Protein AF-A0A5C7TB46-F1 (afdb_monomer_lite)

Structure (mmCIF, N/CA/C/O backbone):
data_AF-A0A5C7TB46-F1
#
_entry.id   AF-A0A5C7TB46-F1
#
loop_
_atom_site.group_PDB
_atom_site.id
_atom_site.type_symbol
_atom_site.label_atom_id
_atom_site.label_alt_id
_atom_site.label_comp_id
_atom_site.label_asym_id
_atom_site.label_entity_id
_atom_site.label_seq_id
_atom_site.pdbx_PDB_ins_code
_atom_site.Cartn_x
_atom_site.Cartn_y
_atom_site.Cartn_z
_atom_site.occupancy
_atom_site.B_iso_or_equiv
_atom_site.auth_seq_id
_atom_site.auth_comp_id
_atom_site.auth_asym_id
_atom_site.auth_atom_id
_atom_site.pdbx_PDB_model_num
ATOM 1 N N . MET A 1 1 ? 12.903 -25.869 50.268 1.00 34.94 1 MET A N 1
ATOM 2 C CA . MET A 1 1 ? 13.412 -24.554 49.824 1.00 34.94 1 MET A CA 1
ATOM 3 C C . MET A 1 1 ? 13.761 -24.671 48.341 1.00 34.94 1 MET A C 1
ATOM 5 O O . MET A 1 1 ? 14.899 -24.950 48.010 1.00 34.94 1 MET A O 1
ATOM 9 N N . TYR A 1 2 ? 12.766 -24.584 47.453 1.00 25.06 2 TYR A N 1
ATOM 10 C CA . TYR A 1 2 ? 12.981 -24.650 46.003 1.00 25.06 2 TYR A CA 1
ATOM 11 C C . TYR A 1 2 ? 12.477 -23.348 45.384 1.00 25.06 2 TYR A C 1
ATOM 13 O O . TYR A 1 2 ? 11.281 -23.067 45.370 1.00 25.06 2 TYR A O 1
ATOM 21 N N . SER A 1 3 ? 13.438 -22.529 44.963 1.00 27.02 3 SER A N 1
ATOM 22 C CA . SER A 1 3 ? 13.237 -21.276 44.245 1.00 27.02 3 SER A CA 1
ATOM 23 C C . SER A 1 3 ? 12.898 -21.600 42.792 1.00 27.02 3 SER A C 1
ATOM 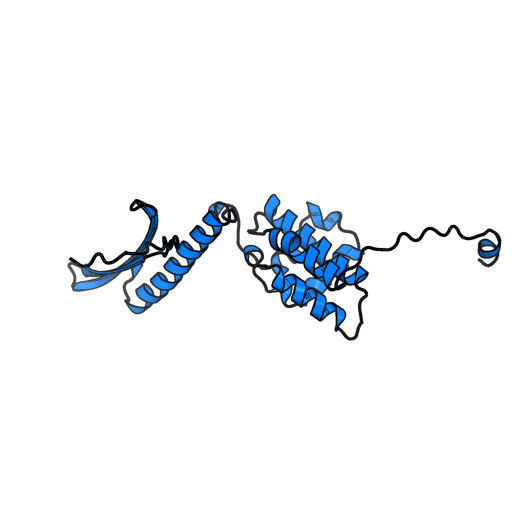25 O O . SER A 1 3 ? 13.750 -22.076 42.043 1.00 27.02 3 SER A O 1
ATOM 27 N N . ALA A 1 4 ? 11.643 -21.386 42.400 1.00 29.45 4 ALA A N 1
ATOM 28 C CA . ALA A 1 4 ? 11.226 -21.459 41.008 1.00 29.45 4 ALA A CA 1
ATOM 29 C C . ALA A 1 4 ? 11.484 -20.100 40.343 1.00 29.45 4 ALA A C 1
ATOM 31 O O . ALA A 1 4 ? 10.752 -19.131 40.556 1.00 29.45 4 ALA A O 1
ATOM 32 N N . PHE A 1 5 ? 12.544 -20.038 39.538 1.00 24.64 5 PHE A N 1
ATOM 33 C CA . PHE A 1 5 ? 12.832 -18.937 38.625 1.00 24.64 5 PHE A CA 1
ATOM 34 C C . PHE A 1 5 ? 11.655 -18.747 37.652 1.00 24.64 5 PHE A C 1
ATOM 36 O O . PHE A 1 5 ? 11.465 -19.529 36.723 1.00 24.64 5 PHE A O 1
ATOM 43 N N . LYS A 1 6 ? 10.858 -17.690 37.845 1.00 28.70 6 LYS A N 1
ATOM 44 C CA . LYS A 1 6 ? 9.928 -17.199 36.820 1.00 28.70 6 LYS A CA 1
ATOM 45 C C . LYS A 1 6 ? 10.717 -16.371 35.811 1.00 28.70 6 LYS A C 1
ATOM 47 O O . LYS A 1 6 ? 11.028 -15.208 36.061 1.00 28.70 6 LYS A O 1
ATOM 52 N N . VAL A 1 7 ? 11.020 -16.969 34.664 1.00 27.06 7 VAL A N 1
ATOM 53 C CA . VAL A 1 7 ? 11.448 -16.235 33.470 1.00 27.06 7 VAL A CA 1
ATOM 54 C C . VAL A 1 7 ? 10.265 -15.376 33.019 1.00 27.06 7 VAL A C 1
ATOM 56 O O . VAL A 1 7 ? 9.267 -15.873 32.506 1.00 27.06 7 VAL A O 1
ATOM 59 N N . SER A 1 8 ? 10.350 -14.075 33.293 1.00 27.16 8 SER A N 1
ATOM 60 C CA . SER A 1 8 ? 9.379 -13.075 32.852 1.00 27.16 8 SER A CA 1
ATOM 61 C C . SER A 1 8 ? 9.689 -12.700 31.405 1.00 27.16 8 SER A C 1
ATOM 63 O O . SER A 1 8 ? 10.442 -11.762 31.137 1.00 27.16 8 SER A O 1
ATOM 65 N N . LEU A 1 9 ? 9.139 -13.466 30.463 1.00 28.42 9 LEU A N 1
ATOM 66 C CA . LEU A 1 9 ? 9.026 -13.028 29.077 1.00 28.42 9 LEU A CA 1
ATOM 67 C C . LEU A 1 9 ? 7.969 -11.919 29.048 1.00 28.42 9 LEU A C 1
ATOM 69 O O . LEU A 1 9 ? 6.777 -12.157 29.239 1.00 28.42 9 LEU A O 1
ATOM 73 N N . LYS A 1 10 ? 8.425 -10.674 28.889 1.00 30.47 10 LYS A N 1
ATOM 74 C CA . LYS A 1 10 ? 7.557 -9.525 28.623 1.00 30.47 10 LYS A CA 1
ATOM 75 C C . LYS A 1 10 ? 6.997 -9.672 27.208 1.00 30.47 10 LYS A C 1
ATOM 77 O O . LYS A 1 10 ? 7.537 -9.091 26.273 1.00 30.47 10 LYS A O 1
ATOM 82 N N . ASP A 1 11 ? 5.911 -10.420 27.063 1.00 31.86 11 ASP A N 1
ATOM 83 C CA . ASP A 1 11 ? 5.088 -10.365 25.857 1.00 31.86 11 ASP A CA 1
ATOM 84 C C . ASP A 1 11 ? 4.376 -9.008 25.805 1.00 31.86 11 ASP A C 1
ATOM 86 O O . ASP A 1 11 ? 3.289 -8.798 26.341 1.00 31.86 11 ASP A O 1
ATOM 90 N N . THR A 1 12 ? 5.027 -8.034 25.172 1.00 39.34 12 THR A N 1
ATOM 91 C CA . THR A 1 12 ? 4.480 -6.707 24.847 1.00 39.34 12 THR A CA 1
ATOM 92 C C . THR A 1 12 ? 3.615 -6.744 23.581 1.00 39.34 12 THR A C 1
ATOM 94 O O . THR A 1 12 ? 3.750 -5.898 22.693 1.00 39.34 12 THR A O 1
ATOM 97 N N . SER A 1 13 ? 2.692 -7.703 23.488 1.00 44.84 13 SER A N 1
ATOM 98 C CA . SER A 1 13 ? 1.619 -7.658 22.491 1.00 44.84 13 SER A CA 1
ATOM 99 C C . SER A 1 13 ? 0.394 -6.992 23.120 1.00 44.84 13 SER A C 1
ATOM 101 O O . SER A 1 13 ? -0.143 -7.469 24.118 1.00 44.84 13 SER A O 1
ATOM 103 N N . SER A 1 14 ? -0.015 -5.836 22.590 1.00 55.19 14 SER A N 1
ATOM 104 C CA . SER A 1 14 ? -1.158 -5.073 23.113 1.00 55.19 14 SER A CA 1
ATOM 105 C C . SER A 1 14 ? -2.439 -5.694 22.571 1.00 55.19 14 SER A C 1
ATOM 107 O O . SER A 1 14 ? -3.068 -5.144 21.676 1.00 55.19 14 SER A O 1
ATOM 109 N N . MET A 1 15 ? -2.797 -6.876 23.059 1.00 71.94 15 MET A N 1
ATOM 110 C CA . MET A 1 15 ? -4.010 -7.560 22.619 1.00 71.94 15 MET A CA 1
ATOM 111 C C . MET A 1 15 ? -5.241 -6.781 23.095 1.00 71.94 15 MET A C 1
ATOM 113 O O . MET A 1 15 ? -5.426 -6.563 24.297 1.00 71.94 15 MET A O 1
ATOM 117 N N . ALA A 1 16 ? -6.090 -6.352 22.158 1.00 85.69 16 ALA A N 1
ATOM 118 C CA . ALA A 1 16 ? -7.380 -5.765 22.490 1.00 85.69 16 ALA A CA 1
ATOM 119 C C . ALA A 1 16 ? -8.257 -6.814 23.203 1.00 85.69 16 ALA A C 1
ATOM 121 O O . ALA A 1 16 ? -8.416 -7.940 22.736 1.00 85.69 16 ALA A O 1
ATOM 122 N N . SER A 1 17 ? -8.830 -6.458 24.349 1.00 89.50 17 SER A N 1
ATOM 123 C CA . SER A 1 17 ? -9.709 -7.324 25.147 1.00 89.50 17 SER A CA 1
ATOM 124 C C . SER A 1 17 ? -11.179 -7.047 24.830 1.00 89.50 17 SER A C 1
ATOM 126 O O . SER A 1 17 ? -11.561 -5.886 24.696 1.00 89.50 17 SER A O 1
ATOM 128 N N . ILE A 1 18 ? -11.997 -8.098 24.718 1.00 92.88 18 ILE A N 1
ATOM 129 C CA . ILE A 1 18 ? -13.445 -8.014 24.471 1.00 92.88 18 ILE A CA 1
ATOM 130 C C . ILE A 1 18 ? -14.204 -8.276 25.776 1.00 92.88 18 ILE A C 1
ATOM 132 O O . ILE A 1 18 ? -13.896 -9.211 26.512 1.00 92.88 18 ILE A O 1
ATOM 136 N N . ASN A 1 19 ? -15.244 -7.490 26.033 1.00 93.75 19 ASN A N 1
ATOM 137 C CA . ASN A 1 19 ? -16.228 -7.720 27.082 1.00 93.75 19 ASN A CA 1
ATOM 138 C C . ASN A 1 19 ? -17.632 -7.545 26.489 1.00 93.75 19 ASN A C 1
ATOM 140 O O . ASN A 1 19 ? -17.924 -6.492 25.928 1.00 93.75 19 ASN A O 1
ATOM 144 N N . ILE A 1 20 ? -18.484 -8.566 26.594 1.00 92.00 20 ILE A N 1
ATOM 145 C CA . ILE A 1 20 ? -19.887 -8.514 26.164 1.00 92.00 20 ILE A CA 1
ATOM 146 C C . ILE A 1 20 ? -20.751 -8.641 27.416 1.00 92.00 20 ILE A C 1
ATOM 148 O O . ILE A 1 20 ? -20.633 -9.615 28.155 1.00 92.00 20 ILE A O 1
ATOM 152 N N . GLU A 1 21 ? -21.584 -7.638 27.664 1.00 93.19 21 GLU A N 1
ATOM 153 C CA . GLU A 1 21 ? -22.458 -7.533 28.829 1.00 93.19 21 GLU A CA 1
ATOM 154 C C . GLU A 1 21 ? -23.917 -7.623 28.366 1.00 93.19 21 GLU A C 1
ATOM 156 O O . GLU A 1 21 ? -24.376 -6.781 27.592 1.00 93.19 21 GLU A O 1
ATOM 161 N N . GLU A 1 22 ? -24.646 -8.636 28.829 1.00 93.56 22 GLU A N 1
ATOM 162 C CA . GLU A 1 22 ? -26.088 -8.752 28.605 1.00 93.56 22 GLU A CA 1
ATOM 163 C C . GLU A 1 22 ? -26.841 -7.836 29.581 1.00 93.56 22 GLU A C 1
ATOM 165 O O . GLU A 1 22 ? -26.549 -7.806 30.778 1.00 93.56 22 GLU A O 1
ATOM 170 N N . ARG A 1 23 ? -27.792 -7.054 29.070 1.00 89.75 23 ARG A N 1
ATOM 171 C CA . ARG A 1 23 ? -28.586 -6.097 29.844 1.00 89.75 23 ARG A CA 1
ATOM 172 C C . ARG A 1 23 ? -30.059 -6.282 29.533 1.00 89.75 23 ARG A C 1
ATOM 174 O O . ARG A 1 23 ? -30.489 -6.093 28.397 1.00 89.75 23 ARG A O 1
ATOM 181 N N . VAL A 1 24 ? -30.825 -6.582 30.575 1.00 90.50 24 VAL A N 1
ATOM 182 C CA . VAL A 1 24 ? -32.283 -6.679 30.517 1.00 90.50 24 VAL A CA 1
ATOM 183 C C . VAL A 1 24 ? -32.879 -5.318 30.870 1.00 90.50 24 VAL A C 1
ATOM 185 O O . VAL A 1 24 ? -32.597 -4.752 31.930 1.00 90.50 24 VAL A O 1
ATOM 188 N N . GLY A 1 25 ? -33.659 -4.756 29.951 1.00 82.75 25 GLY A N 1
ATOM 189 C CA . GLY A 1 25 ? -34.366 -3.495 30.136 1.00 82.75 25 GLY A CA 1
ATOM 190 C C . GLY A 1 25 ? -35.580 -3.635 31.056 1.00 82.75 25 GLY A C 1
ATOM 191 O O . GLY A 1 25 ? -36.048 -4.733 31.345 1.00 82.75 25 GLY A O 1
ATOM 192 N N . LYS A 1 26 ? -36.154 -2.501 31.474 1.00 80.12 26 LYS A N 1
ATOM 193 C CA . LYS A 1 26 ? -37.356 -2.472 32.334 1.00 80.12 26 LYS A CA 1
ATOM 194 C C . LYS A 1 26 ? -38.576 -3.165 31.706 1.00 80.12 26 LYS A C 1
ATOM 196 O O . LYS A 1 26 ? -39.457 -3.600 32.432 1.00 80.12 26 LYS A O 1
ATOM 201 N N . SER A 1 27 ? -38.617 -3.258 30.375 1.00 79.19 27 SER A N 1
ATOM 202 C CA . SER A 1 27 ? -39.659 -3.933 29.593 1.00 79.19 27 SER A CA 1
ATOM 203 C C . SER A 1 27 ? -39.395 -5.428 29.355 1.00 79.19 27 SER A C 1
ATOM 205 O O . SER A 1 27 ? -40.179 -6.068 28.663 1.00 79.19 27 SER A O 1
ATOM 207 N N . GLY A 1 28 ? -38.289 -5.985 29.867 1.00 82.81 28 GLY A N 1
ATOM 208 C CA . GLY A 1 28 ? -37.864 -7.366 29.603 1.00 82.81 28 GLY A CA 1
ATOM 209 C C . GLY A 1 28 ? -37.066 -7.558 28.306 1.00 82.81 28 GLY A C 1
ATOM 210 O O . GLY A 1 28 ? -36.563 -8.650 28.063 1.00 82.81 28 GLY A O 1
ATOM 211 N N . ALA A 1 29 ? -36.900 -6.511 27.488 1.00 85.12 29 ALA A N 1
ATOM 212 C CA . ALA A 1 29 ? -36.068 -6.567 26.287 1.00 85.12 29 ALA A CA 1
ATOM 213 C C . ALA A 1 29 ? -34.587 -6.790 26.643 1.00 85.12 29 ALA A C 1
ATOM 215 O O . ALA A 1 29 ? -34.045 -6.108 27.517 1.00 85.12 29 ALA A O 1
ATOM 216 N N . VAL A 1 30 ? -33.937 -7.730 25.957 1.00 91.06 30 VAL A N 1
ATOM 217 C CA . VAL A 1 30 ? -32.519 -8.062 26.146 1.00 91.06 30 VAL A CA 1
ATOM 218 C C . VAL A 1 30 ? -31.675 -7.283 25.143 1.00 91.06 30 VAL A C 1
ATOM 220 O O . VAL A 1 30 ? -32.001 -7.221 23.963 1.00 91.06 30 VAL A O 1
ATOM 223 N N . SER A 1 31 ? -30.578 -6.702 25.617 1.00 91.31 31 SER A N 1
ATOM 224 C CA . SER A 1 31 ? -29.578 -6.012 24.800 1.00 91.31 31 SER A CA 1
ATOM 225 C C . SER A 1 31 ? -28.171 -6.463 25.191 1.00 91.31 31 SER A C 1
ATOM 227 O O . SER A 1 31 ? -27.928 -6.892 26.317 1.00 91.31 31 SER A O 1
ATOM 229 N N . TYR A 1 32 ? -27.225 -6.351 24.268 1.00 93.62 32 TYR A N 1
ATOM 230 C CA . TYR A 1 32 ? -25.846 -6.802 24.406 1.00 93.62 32 TYR A CA 1
ATOM 231 C C . TYR A 1 32 ? -24.912 -5.614 24.213 1.00 93.62 32 TYR A C 1
ATOM 233 O O . TYR A 1 32 ? -24.713 -5.136 23.094 1.00 93.62 32 TYR A O 1
ATOM 241 N N . ARG A 1 33 ? -24.318 -5.123 25.301 1.00 92.50 33 ARG A N 1
ATOM 242 C CA . ARG A 1 33 ? -23.315 -4.056 25.250 1.00 92.50 33 ARG A CA 1
ATOM 243 C C . ARG A 1 33 ? -21.931 -4.668 25.105 1.00 92.50 33 ARG A C 1
ATOM 245 O O . ARG A 1 33 ? -21.439 -5.336 26.009 1.00 92.50 33 ARG A O 1
ATOM 252 N N . VAL A 1 34 ? -21.274 -4.382 23.994 1.00 94.31 34 VAL A N 1
ATOM 253 C CA . VAL A 1 34 ? -19.902 -4.800 23.720 1.00 94.31 34 VAL A CA 1
ATOM 254 C C . VAL A 1 34 ? -18.949 -3.661 24.057 1.00 94.31 34 VAL A C 1
ATOM 256 O O . VAL A 1 34 ? -19.164 -2.511 23.671 1.00 94.31 34 VAL A O 1
ATOM 259 N N . ARG A 1 35 ? -17.865 -3.981 24.761 1.00 93.06 35 ARG A N 1
ATOM 260 C CA . ARG A 1 35 ? -16.737 -3.090 25.028 1.00 93.06 35 ARG A CA 1
ATOM 261 C C . ARG A 1 35 ? -15.451 -3.776 24.595 1.00 93.06 35 ARG A C 1
ATOM 263 O O . ARG A 1 35 ? -15.118 -4.840 25.110 1.00 93.06 35 ARG A O 1
ATOM 270 N N . VAL A 1 36 ? -14.710 -3.144 23.698 1.00 92.56 36 VAL A N 1
ATOM 271 C CA . VAL A 1 36 ? -13.385 -3.593 23.267 1.00 92.56 36 VAL A CA 1
ATOM 272 C C . VAL A 1 36 ? -12.353 -2.581 23.748 1.00 92.56 36 VAL A C 1
ATOM 274 O O . VAL A 1 36 ? -12.549 -1.381 23.575 1.00 92.56 36 VAL A O 1
ATOM 277 N N . ARG A 1 37 ? -11.290 -3.031 24.422 1.00 91.62 37 ARG A N 1
ATOM 278 C CA . ARG A 1 37 ? -10.321 -2.144 25.093 1.00 91.62 37 ARG A CA 1
ATOM 279 C C . ARG A 1 37 ? -8.890 -2.575 24.841 1.00 91.62 37 ARG A C 1
ATOM 281 O O . ARG A 1 37 ? -8.564 -3.748 25.030 1.00 91.62 37 ARG A O 1
ATOM 288 N N . VAL A 1 38 ? -8.024 -1.612 24.549 1.00 89.25 38 VAL A N 1
ATOM 289 C CA . VAL A 1 38 ? -6.572 -1.806 24.522 1.00 89.25 38 VAL A CA 1
ATOM 290 C C . VAL A 1 38 ? -5.990 -1.256 25.813 1.00 89.25 38 VAL A C 1
ATOM 292 O O . VAL A 1 38 ? -6.232 -0.107 26.187 1.00 89.25 38 VAL A O 1
ATOM 295 N N . THR A 1 39 ? -5.242 -2.101 26.520 1.00 85.38 39 THR A N 1
ATOM 296 C CA . THR A 1 39 ? -4.601 -1.735 27.785 1.00 85.38 39 THR A CA 1
ATOM 297 C C . THR A 1 39 ? -3.096 -1.840 27.639 1.00 85.38 39 THR A C 1
ATOM 299 O O . THR A 1 39 ? -2.573 -2.894 27.289 1.00 85.38 39 THR A O 1
ATOM 302 N N . GLU A 1 40 ? -2.391 -0.765 27.969 1.00 82.06 40 GLU A N 1
ATOM 303 C CA . GLU A 1 40 ? -0.935 -0.742 28.021 1.00 82.06 40 GLU A CA 1
ATOM 304 C C . GLU A 1 40 ? -0.493 -0.164 29.362 1.00 82.06 40 GLU A C 1
ATOM 306 O O . GLU A 1 40 ? -1.063 0.805 29.861 1.00 82.06 40 GLU A O 1
ATOM 311 N N . ARG A 1 41 ? 0.497 -0.798 30.004 1.00 82.06 41 ARG A N 1
ATOM 312 C CA . ARG A 1 41 ? 0.996 -0.392 31.335 1.00 82.06 41 ARG A CA 1
ATOM 313 C C . ARG A 1 41 ? -0.135 -0.173 32.361 1.00 82.06 41 ARG A C 1
ATOM 315 O O . ARG A 1 41 ? -0.100 0.776 33.139 1.00 82.06 41 ARG A O 1
ATOM 322 N N . LYS A 1 42 ? -1.137 -1.066 32.358 1.00 81.38 42 LYS A N 1
ATOM 323 C CA . LYS A 1 42 ? -2.342 -1.030 33.219 1.00 81.38 42 LYS A CA 1
ATOM 324 C C . LYS A 1 42 ? -3.254 0.195 33.025 1.00 81.38 42 LYS A C 1
ATOM 326 O O . LYS A 1 42 ? -4.138 0.421 33.847 1.00 81.38 42 LYS A O 1
ATOM 331 N N . LYS A 1 43 ? -3.077 0.971 31.954 1.00 82.00 43 LYS A N 1
ATOM 332 C CA . LYS A 1 43 ? -3.967 2.075 31.573 1.00 82.00 43 LYS A CA 1
ATOM 333 C C . LYS A 1 43 ? -4.701 1.714 30.286 1.00 82.00 43 LYS A C 1
ATOM 335 O O . LYS A 1 43 ? -4.102 1.162 29.367 1.00 82.00 43 LYS A O 1
ATOM 340 N N . ILE A 1 44 ? -5.998 2.012 30.232 1.00 86.31 44 ILE A N 1
ATOM 341 C CA . ILE A 1 44 ? -6.776 1.890 28.996 1.00 86.31 44 ILE A CA 1
ATOM 342 C C . ILE A 1 44 ? -6.333 3.034 28.090 1.00 86.31 44 ILE A C 1
ATOM 344 O O . ILE A 1 44 ? -6.521 4.195 28.449 1.00 86.31 44 ILE A O 1
ATOM 348 N N . ILE A 1 45 ? -5.713 2.697 26.963 1.00 87.50 45 ILE A N 1
ATOM 349 C CA . ILE A 1 45 ? -5.193 3.679 26.003 1.00 87.50 45 ILE A CA 1
ATOM 350 C C . ILE A 1 45 ? -6.157 3.922 24.843 1.00 87.50 45 ILE A C 1
ATOM 352 O O . ILE A 1 45 ? -6.129 4.995 24.256 1.00 87.50 45 ILE A O 1
ATOM 356 N N . ASP A 1 46 ? -7.029 2.956 24.546 1.00 84.06 46 ASP A N 1
ATOM 357 C CA . ASP A 1 46 ? -8.065 3.091 23.526 1.00 84.06 46 ASP A CA 1
ATOM 358 C C . ASP A 1 46 ? -9.237 2.139 23.811 1.00 84.06 46 ASP A C 1
ATOM 360 O O . ASP A 1 46 ? -9.074 1.099 24.472 1.00 84.06 46 ASP A O 1
ATOM 364 N N . LYS A 1 47 ? -10.435 2.507 23.353 1.00 90.88 47 LYS A N 1
ATOM 365 C CA . LYS A 1 47 ? -11.658 1.724 23.540 1.00 90.88 47 LYS A CA 1
ATOM 366 C C . LYS A 1 47 ? -12.686 1.971 22.436 1.00 90.88 47 LYS A C 1
ATOM 368 O O . LYS A 1 47 ? -12.887 3.099 22.004 1.00 90.88 47 LYS A O 1
ATOM 373 N N . LEU A 1 48 ? -13.427 0.920 22.100 1.00 89.56 48 LEU A N 1
ATOM 374 C CA . LEU A 1 48 ? -14.645 0.976 21.296 1.00 89.56 48 LEU A CA 1
ATOM 375 C C . LEU A 1 48 ? -15.802 0.374 22.093 1.00 89.56 48 LEU A C 1
ATOM 377 O O . LEU A 1 48 ? -15.632 -0.617 22.807 1.00 89.56 48 LEU A O 1
ATOM 381 N N . GLU A 1 49 ? -16.989 0.959 21.976 1.00 93.88 49 GLU A N 1
ATOM 382 C CA . GLU A 1 49 ? -18.199 0.426 22.596 1.00 93.88 49 GLU A CA 1
ATOM 383 C C . GLU A 1 49 ? -19.407 0.546 21.672 1.00 93.88 49 GLU A C 1
ATOM 385 O O . GLU A 1 49 ? -19.564 1.541 20.970 1.00 93.88 49 GLU A O 1
ATOM 390 N N . GLN A 1 50 ? -20.254 -0.483 21.666 1.00 92.25 50 GLN A N 1
ATOM 391 C CA . GLN A 1 50 ? -21.501 -0.501 20.904 1.00 92.25 50 GLN A CA 1
ATOM 392 C C . GLN A 1 50 ? -22.508 -1.441 21.568 1.00 92.25 50 GLN A C 1
ATOM 394 O O . GLN A 1 50 ? -22.119 -2.375 22.269 1.00 92.25 50 GLN A O 1
ATOM 399 N N . THR A 1 51 ? -23.800 -1.178 21.382 1.00 92.69 51 THR A N 1
ATOM 400 C CA . THR A 1 51 ? -24.887 -2.004 21.925 1.00 92.69 51 THR A CA 1
ATOM 401 C C . THR A 1 51 ? -25.693 -2.595 20.777 1.00 92.69 51 THR A C 1
ATOM 403 O O . THR A 1 51 ? -25.933 -1.903 19.793 1.00 92.69 51 THR A O 1
ATOM 406 N N . PHE A 1 52 ? -26.092 -3.856 20.910 1.00 91.81 52 PHE A N 1
ATOM 407 C CA . PHE A 1 52 ? -26.863 -4.599 19.915 1.00 91.81 52 PHE A CA 1
ATOM 408 C C . PHE A 1 52 ? -28.056 -5.277 20.573 1.00 91.81 52 PHE A C 1
ATOM 410 O O . PHE A 1 52 ? -27.954 -5.726 21.711 1.00 91.81 52 PHE A O 1
ATOM 417 N N . ASP A 1 53 ? -29.146 -5.447 19.839 1.00 91.00 53 ASP A N 1
ATOM 418 C CA . ASP A 1 53 ? -30.312 -6.197 20.326 1.00 91.00 53 ASP A CA 1
ATOM 419 C C . ASP A 1 53 ? -30.131 -7.719 20.157 1.00 91.00 53 ASP A C 1
ATOM 421 O O . ASP A 1 53 ? -30.857 -8.519 20.737 1.00 91.00 53 ASP A O 1
ATOM 425 N N . ASN A 1 54 ? -29.119 -8.135 19.386 1.00 92.19 54 ASN A N 1
ATOM 426 C CA . ASN A 1 54 ? -28.826 -9.529 19.066 1.00 92.19 54 ASN A CA 1
ATOM 427 C C . ASN A 1 54 ? -27.392 -9.916 19.460 1.00 92.19 54 ASN A C 1
ATOM 429 O O . ASN A 1 54 ? -26.419 -9.263 19.068 1.00 92.19 54 ASN A O 1
ATOM 433 N N . ARG A 1 55 ? -27.252 -11.049 20.159 1.00 89.56 55 ARG A N 1
ATOM 434 C CA . ARG A 1 55 ? -25.963 -11.602 20.592 1.00 89.56 55 ARG A CA 1
ATOM 435 C C . ARG A 1 55 ? -25.029 -11.906 19.426 1.00 89.56 55 ARG A C 1
ATOM 437 O O . ARG A 1 55 ? -23.835 -11.633 19.505 1.00 89.56 55 ARG A O 1
ATOM 444 N N . ARG A 1 56 ? -25.562 -12.459 18.333 1.00 91.62 56 ARG A N 1
ATOM 445 C CA . ARG A 1 56 ? -24.744 -12.862 17.179 1.00 91.62 56 ARG A CA 1
ATOM 446 C C . ARG A 1 56 ? -24.085 -11.657 16.510 1.00 91.62 56 ARG A C 1
ATOM 448 O O . ARG A 1 56 ? -22.936 -11.743 16.080 1.00 91.62 56 ARG A O 1
ATOM 455 N N . ASP A 1 57 ? -24.803 -10.541 16.429 1.00 89.81 57 ASP A N 1
ATOM 456 C CA . ASP A 1 57 ? -24.282 -9.305 15.846 1.00 89.81 57 ASP A CA 1
ATOM 457 C C . ASP A 1 57 ? -23.291 -8.626 16.795 1.00 89.81 57 ASP A C 1
ATOM 459 O O . ASP A 1 57 ? -22.238 -8.170 16.347 1.00 89.81 57 ASP A O 1
ATOM 463 N N . ALA A 1 58 ? -23.551 -8.686 18.106 1.00 89.88 58 ALA A N 1
ATOM 464 C CA . ALA A 1 58 ? -22.605 -8.269 19.137 1.00 89.88 58 ALA A CA 1
ATOM 465 C C . ALA A 1 58 ? -21.266 -9.020 19.038 1.00 89.88 58 ALA A C 1
ATOM 467 O O . ALA A 1 58 ? -20.209 -8.390 19.024 1.00 89.88 58 ALA A O 1
ATOM 468 N N . GLU A 1 59 ? -21.288 -10.350 18.918 1.00 89.56 59 GLU A N 1
ATOM 469 C CA . GLU A 1 59 ? -20.083 -11.183 18.788 1.00 89.56 59 GLU A CA 1
ATOM 470 C C . GLU A 1 59 ? -19.319 -10.889 17.488 1.00 89.56 59 GLU A C 1
ATOM 472 O O . GLU A 1 59 ? -18.102 -10.681 17.514 1.00 89.56 59 GLU A O 1
ATOM 477 N N . LYS A 1 60 ? -20.023 -10.795 16.351 1.00 90.31 60 LYS A N 1
ATOM 478 C CA . LYS A 1 60 ? -19.410 -10.424 15.064 1.00 90.31 60 LYS A CA 1
ATOM 479 C C . LYS A 1 60 ? -18.742 -9.053 15.126 1.00 90.31 60 LYS A C 1
ATOM 481 O O . LYS A 1 60 ? -17.609 -8.896 14.664 1.00 90.31 60 LYS A O 1
ATOM 486 N N . TRP A 1 61 ? -19.433 -8.063 15.688 1.00 92.19 61 TRP A N 1
ATOM 487 C CA . TRP A 1 61 ? -18.884 -6.723 15.839 1.00 92.19 61 TRP A CA 1
ATOM 488 C C . TRP A 1 61 ? -17.692 -6.708 16.796 1.00 92.19 61 TRP A C 1
ATOM 490 O O . TRP A 1 61 ? -16.686 -6.074 16.487 1.00 92.19 61 TRP A O 1
ATOM 500 N N . ALA A 1 62 ? -17.755 -7.454 17.902 1.00 88.50 62 ALA A N 1
ATOM 501 C CA . ALA A 1 62 ? -16.669 -7.551 18.872 1.00 88.50 62 ALA A CA 1
ATOM 502 C C . ALA A 1 62 ? -15.362 -8.038 18.232 1.00 88.50 62 ALA A C 1
ATOM 504 O O . ALA A 1 62 ? -14.312 -7.434 18.449 1.00 88.50 62 ALA A O 1
ATOM 505 N N . ILE A 1 63 ? -15.432 -9.086 17.403 1.00 85.38 63 ILE A N 1
ATOM 506 C CA . ILE A 1 63 ? -14.273 -9.629 16.677 1.00 85.38 63 ILE A CA 1
ATOM 507 C C . ILE A 1 63 ? -13.720 -8.591 15.693 1.00 85.38 63 ILE A C 1
ATOM 509 O O . ILE A 1 63 ? -12.507 -8.376 15.629 1.00 85.38 63 ILE A O 1
ATOM 513 N N . LYS A 1 64 ? -14.600 -7.910 14.945 1.00 82.06 64 LYS A N 1
ATOM 514 C CA . LYS A 1 64 ? -14.196 -6.859 14.000 1.00 82.06 64 LYS A CA 1
ATOM 515 C C . LYS A 1 64 ? -13.496 -5.700 14.720 1.00 82.06 64 LYS A C 1
ATOM 517 O O . LYS A 1 64 ? -12.391 -5.331 14.330 1.00 82.06 64 LYS A O 1
ATOM 522 N N . ALA A 1 65 ? -14.102 -5.181 15.785 1.00 84.69 65 ALA A N 1
ATOM 523 C CA . ALA A 1 65 ? -13.577 -4.075 16.581 1.00 84.69 65 ALA A CA 1
ATOM 524 C C . ALA A 1 65 ? -12.265 -4.440 17.298 1.00 84.69 65 ALA A C 1
ATOM 526 O O . ALA A 1 65 ? -11.358 -3.617 17.389 1.00 84.69 65 ALA A O 1
ATOM 527 N N . GLN A 1 66 ? -12.120 -5.685 17.766 1.00 88.00 66 GLN A N 1
ATOM 528 C CA . GLN A 1 66 ? -10.865 -6.186 18.335 1.00 88.00 66 GLN A CA 1
ATOM 529 C C . GLN A 1 66 ? -9.749 -6.205 17.298 1.00 88.00 66 GLN A C 1
ATOM 531 O O . GLN A 1 66 ? -8.647 -5.740 17.581 1.00 88.00 66 GLN A O 1
ATOM 536 N N . LYS A 1 67 ? -10.027 -6.713 16.094 1.00 83.56 67 LYS A N 1
ATOM 537 C CA . LYS A 1 67 ? -9.050 -6.726 15.004 1.00 83.56 67 LYS A CA 1
ATOM 538 C C . LYS A 1 67 ? -8.634 -5.309 14.610 1.00 83.56 67 LYS A C 1
ATOM 540 O O . LYS A 1 67 ? -7.447 -5.067 14.428 1.00 83.56 67 LYS A O 1
ATOM 545 N N . GLU A 1 68 ? -9.590 -4.387 14.527 1.00 82.56 68 GLU A N 1
ATOM 546 C CA . GLU A 1 68 ? -9.351 -2.974 14.219 1.00 82.56 68 GLU A CA 1
ATOM 547 C C . GLU A 1 68 ? -8.437 -2.304 15.252 1.00 82.56 68 GLU A C 1
ATOM 549 O O . GLU A 1 68 ? -7.403 -1.748 14.886 1.00 82.56 68 GLU A O 1
ATOM 554 N N . LEU A 1 69 ? -8.758 -2.425 16.543 1.00 84.38 69 LEU A N 1
ATOM 555 C CA . LEU A 1 69 ? -7.946 -1.871 17.628 1.00 84.38 69 LEU A CA 1
ATOM 556 C C . LEU A 1 69 ? -6.550 -2.508 17.696 1.00 84.38 69 LEU A C 1
ATOM 558 O O . LEU A 1 69 ? -5.561 -1.795 17.848 1.00 84.38 69 LEU A O 1
ATOM 562 N N . THR A 1 70 ? -6.440 -3.831 17.556 1.00 82.81 70 THR A N 1
ATOM 563 C CA . THR A 1 70 ? -5.133 -4.510 17.544 1.00 82.81 70 THR A CA 1
ATOM 564 C C . THR A 1 70 ? -4.280 -4.029 16.370 1.00 82.81 70 THR A C 1
ATOM 566 O O . THR A 1 70 ? -3.139 -3.629 16.580 1.00 82.81 70 THR A O 1
ATOM 569 N N . HIS A 1 71 ? -4.841 -3.978 15.155 1.00 77.81 71 HIS A N 1
ATOM 570 C CA . HIS A 1 71 ? -4.135 -3.471 13.974 1.00 77.81 71 HIS A CA 1
ATOM 571 C C . HIS A 1 71 ? -3.694 -2.017 14.161 1.00 77.81 71 HIS A C 1
ATOM 573 O O . HIS A 1 71 ? -2.526 -1.704 13.951 1.00 77.81 71 HIS A O 1
ATOM 579 N N . LYS A 1 72 ? -4.598 -1.148 14.629 1.00 77.81 72 LYS A N 1
ATOM 580 C CA . LYS A 1 72 ? -4.305 0.257 14.929 1.00 77.81 72 LYS A CA 1
ATOM 581 C C . LYS A 1 72 ? -3.091 0.392 15.845 1.00 77.81 72 LYS A C 1
ATOM 583 O O . LYS A 1 72 ? -2.188 1.175 15.566 1.00 77.81 72 LYS A O 1
ATOM 588 N N . HIS A 1 73 ? -3.050 -0.367 16.936 1.00 78.88 73 HIS A N 1
ATOM 589 C CA . HIS A 1 73 ? -1.959 -0.273 17.904 1.00 78.88 73 HIS A CA 1
A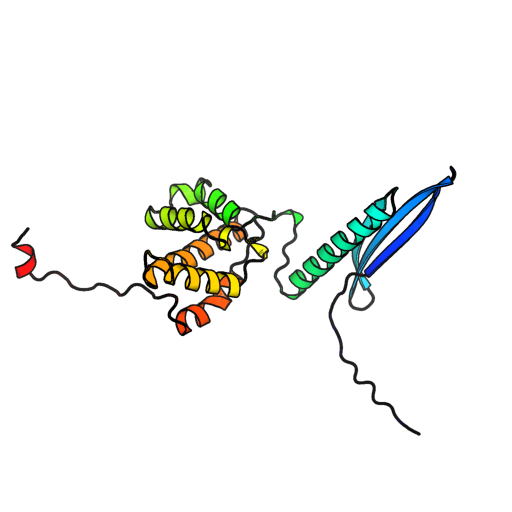TOM 590 C C . HIS A 1 73 ? -0.664 -0.946 17.444 1.00 78.88 73 HIS A C 1
ATOM 592 O O . HIS A 1 73 ? 0.416 -0.455 17.782 1.00 78.88 73 HIS A O 1
ATOM 598 N N . ASP A 1 74 ? -0.740 -2.011 16.650 1.00 75.94 74 ASP A N 1
ATOM 599 C CA . ASP A 1 74 ? 0.431 -2.575 15.977 1.00 75.94 74 ASP A CA 1
ATOM 600 C C . ASP A 1 74 ? 1.035 -1.569 14.991 1.00 75.94 74 ASP A C 1
ATOM 602 O O . ASP A 1 74 ? 2.256 -1.392 14.958 1.00 75.94 74 ASP A O 1
ATOM 606 N N . ASP A 1 75 ? 0.193 -0.842 14.257 1.00 69.62 75 ASP A N 1
ATOM 607 C CA . ASP A 1 75 ? 0.622 0.226 13.360 1.00 69.62 75 ASP A CA 1
ATOM 608 C C . ASP A 1 75 ? 1.223 1.404 14.140 1.00 69.62 75 ASP A C 1
ATOM 610 O O . ASP A 1 75 ? 2.273 1.909 13.744 1.00 69.62 75 ASP A O 1
ATOM 614 N N . ILE A 1 76 ? 0.655 1.797 15.291 1.00 71.75 76 ILE A N 1
ATOM 615 C CA . ILE A 1 76 ? 1.250 2.822 16.177 1.00 71.75 76 ILE A CA 1
ATOM 616 C C . ILE A 1 76 ? 2.659 2.402 16.596 1.00 71.75 76 ILE A C 1
ATOM 618 O O . ILE A 1 76 ? 3.606 3.176 16.451 1.00 71.75 76 ILE A O 1
ATOM 622 N N . LYS A 1 77 ? 2.824 1.164 17.071 1.00 75.06 77 LYS A N 1
ATOM 623 C CA . LYS A 1 77 ? 4.126 0.643 17.518 1.00 75.06 77 LYS A CA 1
ATOM 624 C C . LYS A 1 77 ? 5.156 0.577 16.399 1.00 75.06 77 LYS A C 1
ATOM 626 O O . LYS A 1 77 ? 6.341 0.785 16.645 1.00 75.06 77 LYS A O 1
ATOM 631 N N . ARG A 1 78 ? 4.714 0.275 15.180 1.00 68.19 78 ARG A N 1
ATOM 632 C CA . ARG A 1 78 ? 5.570 0.225 13.989 1.00 68.19 78 ARG A CA 1
ATOM 633 C C . ARG A 1 78 ? 5.845 1.611 13.394 1.00 68.19 78 ARG A C 1
ATOM 635 O O . ARG A 1 78 ? 6.550 1.686 12.392 1.00 68.19 78 ARG A O 1
ATOM 642 N N . GLY A 1 79 ? 5.298 2.687 13.973 1.00 57.91 79 GLY A N 1
ATOM 643 C CA . GLY A 1 79 ? 5.392 4.046 13.428 1.00 57.91 79 GLY A CA 1
ATOM 644 C C . GLY A 1 79 ? 4.612 4.237 12.121 1.00 57.91 79 GLY A C 1
ATOM 645 O O . GLY A 1 79 ? 4.900 5.151 11.356 1.00 57.91 79 GLY A O 1
ATOM 646 N N . LEU A 1 80 ? 3.658 3.346 11.843 1.00 58.62 80 LEU A N 1
ATOM 647 C CA . LEU A 1 80 ? 2.818 3.321 10.644 1.00 58.62 80 LEU A CA 1
ATOM 648 C C . LEU A 1 80 ? 1.473 4.026 10.856 1.00 58.62 80 LEU A C 1
ATOM 650 O O . LEU A 1 80 ? 0.803 4.361 9.883 1.00 58.62 80 LEU A O 1
ATOM 654 N N . TYR A 1 81 ? 1.071 4.258 12.107 1.00 57.53 81 TYR A N 1
ATOM 655 C CA . TYR A 1 81 ? -0.204 4.900 12.404 1.00 57.53 81 TYR A CA 1
ATOM 656 C C . TYR A 1 81 ? -0.176 6.392 12.081 1.00 57.53 81 TYR A C 1
ATOM 658 O O . TYR A 1 81 ? 0.600 7.165 12.646 1.00 57.53 81 TYR A O 1
ATOM 666 N N . ARG A 1 82 ? -1.092 6.790 11.202 1.00 59.31 82 ARG A N 1
ATOM 667 C CA . ARG A 1 82 ? -1.526 8.172 11.004 1.00 59.31 82 ARG A CA 1
ATOM 668 C C . ARG A 1 82 ? -2.948 8.271 11.521 1.00 59.31 82 ARG A C 1
ATOM 670 O O . ARG A 1 82 ? -3.701 7.308 11.403 1.00 59.31 82 ARG A O 1
ATOM 677 N N . GLU A 1 83 ? -3.301 9.405 12.112 1.00 58.12 83 GLU A N 1
ATOM 678 C CA . GLU A 1 83 ? -4.653 9.626 12.616 1.00 58.12 83 GLU A CA 1
ATOM 679 C C . GLU A 1 83 ? -5.649 9.422 11.461 1.00 58.12 83 GLU A C 1
ATOM 681 O O . GLU A 1 83 ? -5.653 10.151 10.469 1.00 58.12 83 GLU A O 1
ATOM 686 N N . THR A 1 84 ? -6.418 8.334 11.541 1.00 52.88 84 THR A N 1
ATOM 687 C CA . THR A 1 84 ? -7.225 7.785 10.439 1.00 52.88 84 THR A CA 1
ATOM 688 C C . THR A 1 84 ? -8.388 8.686 10.027 1.00 52.88 84 THR A C 1
ATOM 690 O O . THR A 1 84 ? -9.025 8.423 9.014 1.00 52.88 84 THR A O 1
ATOM 693 N N . SER A 1 85 ? -8.667 9.765 10.765 1.00 55.91 85 SER A N 1
ATOM 694 C CA . SER A 1 85 ? -9.732 10.715 10.431 1.00 55.91 85 SER A CA 1
ATOM 695 C C . SER A 1 85 ? -9.455 11.508 9.150 1.00 55.91 85 SER A C 1
ATOM 697 O O . SER A 1 85 ? -10.406 11.941 8.505 1.00 55.91 85 SER A O 1
ATOM 699 N N . GLU A 1 86 ? -8.187 11.678 8.754 1.00 64.75 86 GLU A N 1
ATOM 700 C CA . GLU A 1 86 ? -7.827 12.428 7.542 1.00 64.75 86 GLU A CA 1
ATOM 701 C C . GLU A 1 86 ? -7.454 11.558 6.339 1.00 64.75 86 GLU A C 1
ATOM 703 O O . GLU A 1 86 ? -7.429 12.072 5.223 1.00 64.75 86 GLU A O 1
ATOM 708 N N . PHE A 1 87 ? -7.121 10.278 6.541 1.00 79.81 87 PHE A N 1
ATOM 709 C CA . PHE A 1 87 ? -6.636 9.401 5.477 1.00 79.81 87 PHE A CA 1
ATOM 710 C C . PHE A 1 87 ? -7.601 8.246 5.240 1.00 79.81 87 PHE A C 1
ATOM 712 O O . PHE A 1 87 ? -7.829 7.426 6.126 1.00 79.81 87 PHE A O 1
ATOM 719 N N . ARG A 1 88 ? -8.129 8.150 4.019 1.00 87.75 88 ARG A N 1
ATOM 720 C CA . ARG A 1 88 ? -8.993 7.038 3.615 1.00 87.75 88 ARG A CA 1
ATOM 721 C C . ARG A 1 88 ? -8.166 5.807 3.247 1.00 87.75 88 ARG A C 1
ATOM 723 O O . ARG A 1 88 ? -7.059 5.929 2.717 1.00 87.75 88 ARG A O 1
ATOM 730 N N . ASP A 1 89 ? -8.728 4.623 3.450 1.00 87.00 89 ASP A N 1
ATOM 731 C CA . ASP A 1 89 ? -8.162 3.396 2.892 1.00 87.00 89 ASP A CA 1
ATOM 732 C C . ASP A 1 89 ? -8.477 3.287 1.388 1.00 87.00 89 ASP A C 1
ATOM 734 O O . ASP A 1 89 ? -9.505 3.771 0.904 1.00 87.00 89 ASP A O 1
ATOM 738 N N . ALA A 1 90 ? -7.559 2.667 0.647 1.00 91.56 90 ALA A N 1
ATOM 739 C CA . ALA A 1 90 ? -7.704 2.355 -0.770 1.00 91.56 90 ALA A CA 1
ATOM 740 C C . ALA A 1 90 ? -6.831 1.147 -1.134 1.00 91.56 90 ALA A C 1
ATOM 742 O O . ALA A 1 90 ? -5.808 0.878 -0.493 1.00 91.56 90 ALA A O 1
ATOM 743 N N . THR A 1 91 ? -7.205 0.438 -2.188 1.00 97.38 91 THR A N 1
ATOM 744 C CA . THR A 1 91 ? -6.324 -0.501 -2.890 1.00 97.38 91 THR A CA 1
ATOM 745 C C . THR A 1 91 ? -5.253 0.245 -3.682 1.00 97.38 91 THR A C 1
ATOM 747 O O . THR A 1 91 ? -5.405 1.421 -4.026 1.00 97.38 91 THR A O 1
ATOM 750 N N . VAL A 1 92 ? -4.161 -0.446 -4.006 1.00 98.06 92 VAL A N 1
ATOM 751 C CA . VAL A 1 92 ? -3.126 0.067 -4.913 1.00 98.06 92 VAL A CA 1
ATOM 752 C C . VAL A 1 92 ? -3.740 0.458 -6.259 1.00 98.06 92 VAL A C 1
ATOM 754 O O . VAL A 1 92 ? -3.414 1.514 -6.794 1.00 98.06 92 VAL A O 1
ATOM 757 N N . GLY A 1 93 ? -4.671 -0.340 -6.787 1.00 98.19 93 GLY A N 1
ATOM 758 C CA . GLY A 1 93 ? -5.341 -0.068 -8.055 1.00 98.19 93 GLY A CA 1
ATOM 759 C C . GLY A 1 93 ? -6.196 1.197 -8.025 1.00 98.19 93 GLY A C 1
ATOM 760 O O . GLY A 1 93 ? -6.119 2.014 -8.940 1.00 98.19 93 GLY A O 1
ATOM 761 N N . GLU A 1 94 ? -6.978 1.407 -6.965 1.00 97.88 94 GLU A N 1
ATOM 762 C CA . GLU A 1 94 ? -7.732 2.656 -6.773 1.00 97.88 94 GLU A CA 1
ATOM 763 C C . GLU A 1 94 ? -6.803 3.865 -6.670 1.00 97.88 94 GLU A C 1
ATOM 765 O O . GLU A 1 94 ? -7.044 4.879 -7.324 1.00 97.88 94 GLU A O 1
ATOM 770 N N . LEU A 1 95 ? -5.712 3.741 -5.911 1.00 98.00 95 LEU A N 1
ATOM 771 C CA . LEU A 1 95 ? -4.719 4.801 -5.779 1.00 98.00 95 LEU A CA 1
ATOM 772 C C . LEU A 1 95 ? -4.029 5.115 -7.120 1.00 98.00 95 LEU A C 1
ATOM 774 O O . LEU A 1 95 ? -3.792 6.282 -7.422 1.00 98.00 95 LEU A O 1
ATOM 778 N N . ILE A 1 96 ? -3.728 4.106 -7.943 1.00 98.44 96 ILE A N 1
ATOM 779 C CA . ILE A 1 96 ? -3.184 4.306 -9.294 1.00 98.44 96 ILE A CA 1
ATOM 780 C C . ILE A 1 96 ? -4.182 5.065 -10.174 1.00 98.44 96 ILE A C 1
ATOM 782 O O . ILE A 1 96 ? -3.777 6.009 -10.850 1.00 98.44 96 ILE A O 1
ATOM 786 N N . ARG A 1 97 ? -5.469 4.689 -10.176 1.00 98.12 97 ARG A N 1
ATOM 787 C CA . ARG A 1 97 ? -6.492 5.394 -10.972 1.00 98.12 97 ARG A CA 1
ATOM 788 C C . ARG A 1 97 ? -6.608 6.851 -10.551 1.00 98.12 97 ARG A C 1
ATOM 790 O O . ARG A 1 97 ? -6.488 7.731 -11.396 1.00 98.12 97 ARG A O 1
ATOM 797 N N . GLU A 1 98 ? -6.709 7.109 -9.249 1.00 96.94 98 GLU A N 1
ATOM 798 C CA . GLU A 1 98 ? -6.763 8.479 -8.739 1.00 96.94 98 GLU A CA 1
ATOM 799 C C . GLU A 1 98 ? -5.491 9.261 -9.084 1.00 96.94 98 GLU A C 1
ATOM 801 O O . GLU A 1 98 ? -5.566 10.418 -9.483 1.00 96.94 98 GLU A O 1
ATOM 806 N N . TYR A 1 99 ? -4.315 8.632 -9.018 1.00 97.38 99 TYR A N 1
ATOM 807 C CA . TYR A 1 99 ? -3.062 9.260 -9.434 1.00 97.38 99 TYR A CA 1
ATOM 808 C C . TYR A 1 99 ? -3.052 9.650 -10.921 1.00 97.38 99 TYR A C 1
ATOM 810 O O . TYR A 1 99 ? -2.506 10.699 -11.276 1.00 97.38 99 TYR A O 1
ATOM 818 N N . LEU A 1 100 ? -3.628 8.815 -11.788 1.00 96.81 100 LEU A N 1
ATOM 819 C CA . LEU A 1 100 ? -3.725 9.062 -13.229 1.00 96.81 100 LEU A CA 1
ATOM 820 C C . LEU A 1 100 ? -4.768 10.136 -13.570 1.00 96.81 100 LEU A C 1
ATOM 822 O O . LEU A 1 100 ? -4.549 10.921 -14.488 1.00 96.81 100 LEU A O 1
ATOM 826 N N . GLU A 1 101 ? -5.878 10.182 -12.837 1.00 95.94 101 GLU A N 1
ATOM 827 C CA . GLU A 1 101 ? -7.002 11.099 -13.080 1.00 95.94 101 GLU A CA 1
ATOM 828 C C . GLU A 1 101 ? -6.831 12.458 -12.383 1.00 95.94 101 GLU A C 1
ATOM 830 O O . GLU A 1 101 ? -7.442 13.450 -12.782 1.00 95.94 101 GLU A O 1
ATOM 835 N N . ASN A 1 102 ? -5.982 12.542 -11.354 1.00 93.69 102 ASN A N 1
ATOM 836 C CA . ASN A 1 102 ? -5.781 13.771 -10.597 1.00 93.69 102 ASN A CA 1
ATOM 837 C C . ASN A 1 102 ? -5.123 14.866 -11.466 1.00 93.69 102 ASN A C 1
ATOM 839 O O . ASN A 1 102 ? -4.023 14.655 -11.982 1.00 93.69 102 ASN A O 1
ATOM 843 N N . PRO A 1 103 ? -5.699 16.081 -11.560 1.00 91.38 103 PRO A N 1
ATOM 844 C CA . PRO A 1 103 ? -5.166 17.146 -12.413 1.00 91.38 103 PRO A CA 1
ATOM 845 C C . PRO A 1 103 ? -3.719 17.563 -12.115 1.00 91.38 103 PRO A C 1
ATOM 847 O O . PRO A 1 103 ? -3.020 18.017 -13.020 1.00 91.38 103 PRO A O 1
ATOM 850 N N . ARG A 1 104 ? -3.243 17.416 -10.869 1.00 88.81 104 ARG A N 1
ATOM 851 C CA . ARG A 1 104 ? -1.873 17.785 -10.469 1.00 88.81 104 ARG A CA 1
ATOM 852 C C . ARG A 1 104 ? -0.830 16.768 -10.932 1.00 88.81 104 ARG A C 1
ATOM 854 O O . ARG A 1 104 ? 0.307 17.152 -11.188 1.00 88.81 104 ARG A O 1
ATOM 861 N N . THR A 1 105 ? -1.191 15.488 -11.025 1.00 89.25 105 THR A N 1
ATOM 862 C CA . THR A 1 105 ? -0.265 14.403 -11.398 1.00 89.25 105 THR A CA 1
ATOM 863 C C . THR A 1 105 ? -0.499 13.875 -12.804 1.00 89.25 105 THR A C 1
ATOM 865 O O . THR A 1 105 ? 0.469 13.671 -13.531 1.00 89.25 105 THR A O 1
ATOM 868 N N . GLY A 1 106 ? -1.753 13.692 -13.210 1.00 84.44 106 GLY A N 1
ATOM 869 C CA . GLY A 1 106 ? -2.133 13.170 -14.521 1.00 84.44 106 GLY A CA 1
ATOM 870 C C . GLY A 1 106 ? -1.741 14.087 -15.677 1.00 84.44 106 GLY A C 1
ATOM 871 O O . GLY A 1 106 ? -1.260 13.613 -16.696 1.00 84.44 106 GLY A O 1
ATOM 872 N N . SER A 1 107 ? -1.839 15.411 -15.514 1.00 84.44 107 SER A N 1
ATOM 873 C CA . SER A 1 107 ? -1.505 16.371 -16.584 1.00 84.44 107 SER A CA 1
ATOM 874 C C . SER A 1 107 ? -0.017 16.414 -16.956 1.00 84.44 107 SER A C 1
ATOM 876 O O . SER A 1 107 ? 0.335 16.843 -18.051 1.00 84.44 107 SER A O 1
ATOM 878 N N . THR A 1 108 ? 0.864 15.972 -16.055 1.00 88.62 108 THR A N 1
ATOM 879 C CA . THR A 1 108 ? 2.326 16.010 -16.232 1.00 88.62 108 THR A CA 1
ATOM 880 C C . THR A 1 108 ? 2.934 14.627 -16.449 1.00 88.62 108 THR A C 1
ATOM 882 O O . THR A 1 108 ? 4.155 14.491 -16.582 1.00 88.62 108 THR A O 1
ATOM 885 N N . ILE A 1 109 ? 2.108 13.579 -16.476 1.00 92.69 109 ILE A N 1
ATOM 886 C CA . ILE A 1 109 ? 2.593 12.212 -16.582 1.00 92.69 109 ILE A CA 1
ATOM 887 C C . ILE A 1 109 ? 3.066 11.915 -18.010 1.00 92.69 109 ILE A C 1
ATOM 889 O O . ILE A 1 109 ? 2.361 12.120 -18.992 1.00 92.69 109 ILE A O 1
ATOM 893 N N . GLY A 1 110 ? 4.298 11.425 -18.141 1.00 93.69 110 GLY A N 1
ATOM 894 C CA . GLY A 1 110 ? 4.824 10.997 -19.435 1.00 93.69 110 GLY A CA 1
ATOM 895 C C . GLY A 1 110 ? 4.217 9.666 -19.893 1.00 93.69 110 GLY A C 1
ATOM 896 O O . GLY A 1 110 ? 3.945 8.788 -19.070 1.00 93.69 110 GLY A O 1
ATOM 897 N N . ARG A 1 111 ? 4.118 9.475 -21.216 1.00 94.88 111 ARG A N 1
ATOM 898 C CA . ARG A 1 111 ? 3.534 8.287 -21.874 1.00 94.88 111 ARG A CA 1
ATOM 899 C C . ARG A 1 111 ? 4.013 6.948 -21.301 1.00 94.88 111 ARG A C 1
ATOM 901 O O . ARG A 1 111 ? 3.204 6.059 -21.064 1.00 94.88 111 ARG A O 1
ATOM 908 N N . THR A 1 112 ? 5.318 6.794 -21.062 1.00 94.56 112 THR A N 1
ATOM 909 C CA . THR A 1 112 ? 5.883 5.545 -20.517 1.00 94.56 112 THR A CA 1
ATOM 910 C C . THR A 1 112 ? 5.344 5.241 -19.125 1.00 94.56 112 THR A C 1
ATOM 912 O O . THR A 1 112 ? 4.969 4.108 -18.839 1.00 94.56 112 THR A O 1
ATOM 915 N N . LYS A 1 113 ? 5.285 6.256 -18.259 1.00 96.44 113 LYS A N 1
ATOM 916 C CA . LYS A 1 113 ? 4.802 6.094 -16.890 1.00 96.44 113 LYS A CA 1
ATOM 917 C C . LYS A 1 113 ? 3.308 5.805 -16.869 1.00 96.44 113 LYS A C 1
ATOM 919 O O . LYS A 1 113 ? 2.887 4.920 -16.136 1.00 96.44 113 LYS A O 1
ATOM 924 N N . GLU A 1 114 ? 2.532 6.495 -17.699 1.00 97.31 114 GLU A N 1
ATOM 925 C CA . GLU A 1 114 ? 1.105 6.210 -17.845 1.00 97.31 114 GLU A CA 1
ATOM 926 C C . GLU A 1 114 ? 0.857 4.763 -18.283 1.00 97.31 114 GLU A C 1
ATOM 928 O O . GLU A 1 114 ? 0.091 4.054 -17.635 1.00 97.31 114 GLU A O 1
ATOM 933 N N . TYR A 1 115 ? 1.537 4.306 -19.339 1.00 97.12 115 TYR A N 1
ATOM 934 C CA . TYR A 1 115 ? 1.387 2.943 -19.851 1.00 97.12 115 TYR A CA 1
ATOM 935 C C . TYR A 1 115 ? 1.681 1.892 -18.774 1.00 97.12 115 TYR A C 1
ATOM 937 O O . TYR A 1 115 ? 0.881 0.985 -18.561 1.00 97.12 115 TYR A O 1
ATOM 945 N N . VAL A 1 116 ? 2.797 2.044 -18.054 1.00 97.50 116 VAL A N 1
ATOM 946 C CA . VAL A 1 116 ? 3.190 1.114 -16.986 1.00 97.50 116 VAL A CA 1
ATOM 947 C C . VAL A 1 116 ? 2.182 1.120 -15.837 1.00 97.50 116 VAL A C 1
ATOM 949 O O . VAL A 1 116 ? 1.793 0.058 -15.360 1.00 97.50 116 VAL A O 1
ATOM 952 N N . LEU A 1 117 ? 1.714 2.293 -15.405 1.00 98.19 117 LEU A N 1
ATOM 953 C CA . LEU A 1 117 ? 0.714 2.383 -14.339 1.00 98.19 117 LEU A CA 1
ATOM 954 C C . LEU A 1 117 ? -0.626 1.763 -14.751 1.00 98.19 117 LEU A C 1
ATOM 956 O O . LEU A 1 117 ? -1.245 1.073 -13.948 1.00 98.19 117 LEU A O 1
ATOM 960 N N . ARG A 1 118 ? -1.059 1.953 -16.001 1.00 98.06 118 ARG A N 1
ATOM 961 C CA . ARG A 1 118 ? -2.262 1.290 -16.525 1.00 98.06 118 ARG A CA 1
ATOM 962 C C . ARG A 1 118 ? -2.085 -0.222 -16.613 1.00 98.06 118 ARG A C 1
ATOM 964 O O . ARG A 1 118 ? -3.020 -0.942 -16.288 1.00 98.06 118 ARG A O 1
ATOM 971 N N . ALA A 1 119 ? -0.903 -0.701 -17.001 1.00 96.69 119 ALA A N 1
ATOM 972 C CA . ALA A 1 119 ? -0.598 -2.129 -17.004 1.00 96.69 119 ALA A CA 1
ATOM 973 C C . ALA A 1 119 ? -0.649 -2.718 -15.586 1.00 96.69 119 ALA A C 1
ATOM 975 O O . ALA A 1 119 ? -1.250 -3.771 -15.397 1.00 96.69 119 ALA A O 1
ATOM 976 N N . LEU A 1 120 ? -0.101 -2.008 -14.588 1.00 97.94 120 LEU A N 1
ATOM 977 C CA . LEU A 1 120 ? -0.114 -2.419 -13.179 1.00 97.94 120 LEU A CA 1
ATOM 978 C C . LEU A 1 120 ? -1.520 -2.711 -12.636 1.00 97.94 120 LEU A C 1
ATOM 980 O O . LEU A 1 120 ? -1.653 -3.567 -11.767 1.00 97.94 120 LEU A O 1
ATOM 984 N N . LEU A 1 121 ? -2.562 -2.061 -13.166 1.00 98.00 121 LEU A N 1
ATOM 985 C CA . LEU A 1 121 ? -3.957 -2.304 -12.772 1.00 98.00 121 LEU A CA 1
ATOM 986 C C . LEU A 1 121 ? -4.450 -3.730 -13.063 1.00 98.00 121 LEU A C 1
ATOM 988 O O . LEU A 1 121 ? -5.457 -4.130 -12.486 1.00 98.00 121 LEU A O 1
ATOM 992 N N . ASN A 1 122 ? -3.769 -4.473 -13.939 1.00 97.31 122 ASN A N 1
ATOM 993 C CA . ASN A 1 122 ? -4.147 -5.832 -14.333 1.00 97.31 122 ASN A CA 1
ATOM 994 C C . ASN A 1 122 ? -3.435 -6.927 -13.521 1.00 97.31 122 ASN A C 1
ATOM 996 O O . ASN A 1 122 ? -3.627 -8.104 -13.807 1.00 97.31 122 ASN A O 1
ATOM 1000 N N . TYR A 1 123 ? -2.605 -6.557 -12.543 1.00 97.44 123 TYR A N 1
ATOM 1001 C CA . TYR A 1 123 ? -1.851 -7.500 -11.714 1.00 97.44 123 TYR A CA 1
ATOM 1002 C C . TYR A 1 123 ? -2.416 -7.571 -10.295 1.00 97.44 123 TYR A C 1
ATOM 1004 O O . TYR A 1 123 ? -2.980 -6.598 -9.790 1.00 97.44 123 TYR A O 1
ATOM 1012 N N . ASP A 1 124 ? -2.177 -8.689 -9.607 1.00 96.75 124 ASP A N 1
ATOM 1013 C CA . ASP A 1 124 ? -2.653 -8.923 -8.234 1.00 96.75 124 ASP A CA 1
ATOM 1014 C C . ASP A 1 124 ? -2.174 -7.858 -7.241 1.00 96.75 124 ASP A C 1
ATOM 1016 O O . ASP A 1 124 ? -2.884 -7.522 -6.290 1.00 96.75 124 ASP A O 1
ATOM 1020 N N . ILE A 1 125 ? -1.013 -7.242 -7.496 1.00 97.25 125 ILE A N 1
ATOM 1021 C CA . ILE A 1 125 ? -0.499 -6.135 -6.683 1.00 97.25 125 ILE A CA 1
ATOM 1022 C C . ILE A 1 125 ? -1.479 -4.950 -6.618 1.00 97.25 125 ILE A C 1
ATOM 1024 O O . ILE A 1 125 ? -1.502 -4.237 -5.616 1.00 97.25 125 ILE A O 1
ATOM 1028 N N . ALA A 1 126 ? -2.326 -4.752 -7.637 1.00 98.00 126 ALA A N 1
ATOM 1029 C CA . ALA A 1 126 ? -3.350 -3.709 -7.652 1.00 98.00 126 ALA A CA 1
ATOM 1030 C C . ALA A 1 126 ? -4.519 -3.995 -6.695 1.00 98.00 126 ALA A C 1
ATOM 1032 O O . ALA A 1 126 ? -5.199 -3.057 -6.276 1.00 98.00 126 ALA A O 1
ATOM 1033 N N . LEU A 1 127 ? -4.749 -5.257 -6.329 1.00 96.62 127 LEU A N 1
ATOM 1034 C CA . LEU A 1 127 ? -5.823 -5.670 -5.418 1.00 96.62 127 LEU A CA 1
ATOM 1035 C C . LEU A 1 127 ? -5.438 -5.491 -3.943 1.00 96.62 127 LEU A C 1
ATOM 1037 O O . LEU A 1 127 ? -6.302 -5.466 -3.065 1.00 96.62 127 LEU A O 1
ATOM 1041 N N . VAL A 1 128 ? -4.143 -5.344 -3.656 1.00 94.19 128 VAL A N 1
ATOM 1042 C CA . VAL A 1 128 ? -3.627 -5.186 -2.296 1.00 94.19 128 VAL A CA 1
ATOM 1043 C C . VAL A 1 128 ? -4.017 -3.815 -1.742 1.00 94.19 128 VAL A C 1
ATOM 1045 O O . VAL A 1 128 ? -3.923 -2.793 -2.423 1.00 94.19 128 VAL A O 1
ATOM 1048 N N . THR A 1 129 ? -4.452 -3.762 -0.480 1.00 93.00 129 THR A N 1
ATOM 1049 C CA . THR A 1 129 ? -4.669 -2.489 0.225 1.00 93.00 129 THR A CA 1
ATOM 1050 C C . THR A 1 129 ? -3.350 -1.718 0.315 1.00 93.00 129 THR A C 1
ATOM 1052 O O . THR A 1 129 ? -2.356 -2.278 0.770 1.00 93.00 129 THR A O 1
ATOM 1055 N N . ALA A 1 130 ? -3.332 -0.433 -0.052 1.00 94.06 130 ALA A N 1
ATOM 1056 C CA . ALA A 1 130 ? -2.113 0.380 -0.104 1.00 94.06 130 ALA A CA 1
ATOM 1057 C C . ALA A 1 130 ? -1.345 0.394 1.236 1.00 94.06 130 ALA A C 1
ATOM 1059 O O . ALA A 1 130 ? -0.124 0.259 1.260 1.00 94.06 130 ALA A O 1
ATOM 1060 N N . SER A 1 131 ? -2.049 0.467 2.367 1.00 88.31 131 SER A N 1
ATOM 1061 C CA . SER A 1 131 ? -1.449 0.405 3.709 1.00 88.31 131 SER A CA 1
ATOM 1062 C C . SER A 1 131 ? -0.866 -0.964 4.078 1.00 88.31 131 SER A C 1
ATOM 1064 O O . SER A 1 131 ? -0.067 -1.062 5.007 1.00 88.31 131 SER A O 1
ATOM 1066 N N . ARG A 1 132 ? -1.250 -2.024 3.359 1.00 89.38 132 ARG A N 1
ATOM 1067 C CA . ARG A 1 132 ? -0.857 -3.416 3.624 1.00 89.38 132 ARG A CA 1
ATOM 1068 C C . ARG A 1 132 ? 0.108 -3.986 2.596 1.00 89.38 132 ARG A C 1
ATOM 1070 O O . ARG A 1 132 ? 0.499 -5.136 2.748 1.00 89.38 132 ARG A O 1
ATOM 1077 N N . LEU A 1 133 ? 0.480 -3.213 1.578 1.00 94.25 133 LEU A N 1
ATOM 1078 C CA . LEU A 1 133 ? 1.446 -3.646 0.581 1.00 94.25 133 LEU A CA 1
ATOM 1079 C C . LEU A 1 133 ? 2.790 -3.940 1.259 1.00 94.25 133 LEU A C 1
ATOM 1081 O O . LEU A 1 133 ? 3.332 -3.089 1.969 1.00 94.25 133 LEU A O 1
ATOM 1085 N N . THR A 1 134 ? 3.315 -5.144 1.053 1.00 95.12 134 THR A N 1
ATOM 1086 C CA . THR A 1 134 ? 4.557 -5.620 1.672 1.00 95.12 134 THR A CA 1
ATOM 1087 C C . THR A 1 134 ? 5.695 -5.741 0.662 1.00 95.12 134 THR A C 1
ATOM 1089 O O . THR A 1 134 ? 5.494 -5.743 -0.553 1.00 95.12 134 THR A O 1
ATOM 1092 N N . ALA A 1 135 ? 6.928 -5.864 1.164 1.00 96.06 135 ALA A N 1
ATOM 1093 C CA . ALA A 1 135 ? 8.089 -6.137 0.321 1.00 96.06 135 ALA A CA 1
ATOM 1094 C C . ALA A 1 135 ? 7.951 -7.463 -0.447 1.00 96.06 135 ALA A C 1
ATOM 1096 O O . ALA A 1 135 ? 8.385 -7.559 -1.592 1.00 96.06 135 ALA A O 1
ATOM 1097 N N . ASN A 1 136 ? 7.318 -8.467 0.168 1.00 97.00 136 ASN A N 1
ATOM 1098 C CA . ASN A 1 136 ? 7.107 -9.774 -0.443 1.00 97.00 136 ASN A CA 1
ATOM 1099 C C . ASN A 1 136 ? 6.106 -9.712 -1.607 1.00 97.00 136 ASN A C 1
ATOM 1101 O O . ASN A 1 136 ? 6.323 -10.366 -2.622 1.00 97.00 136 ASN A O 1
ATOM 1105 N N . ASP A 1 137 ? 5.054 -8.895 -1.496 1.00 97.69 137 ASP A N 1
ATOM 1106 C CA . ASP A 1 137 ? 4.107 -8.676 -2.600 1.00 97.69 137 ASP A CA 1
ATOM 1107 C C . ASP A 1 137 ? 4.815 -8.048 -3.809 1.00 97.69 137 ASP A C 1
ATOM 1109 O O . ASP A 1 137 ? 4.601 -8.446 -4.951 1.00 97.69 137 ASP A O 1
ATOM 1113 N N . LEU A 1 138 ? 5.718 -7.092 -3.557 1.00 98.19 138 LEU A N 1
ATOM 1114 C CA . LEU A 1 138 ? 6.506 -6.459 -4.613 1.00 98.19 138 LEU A CA 1
ATOM 1115 C C . LEU A 1 138 ? 7.513 -7.427 -5.259 1.00 98.19 138 LEU A C 1
ATOM 1117 O O . LEU A 1 138 ? 7.715 -7.365 -6.471 1.00 98.19 138 LEU A O 1
ATOM 1121 N N . ILE A 1 139 ? 8.142 -8.309 -4.474 1.00 98.19 139 ILE A N 1
ATOM 1122 C CA . ILE A 1 139 ? 9.051 -9.347 -4.988 1.00 98.19 139 ILE A CA 1
ATOM 1123 C C . ILE A 1 139 ? 8.288 -10.325 -5.882 1.00 98.19 139 ILE A C 1
ATOM 1125 O O . ILE A 1 139 ? 8.685 -10.501 -7.032 1.00 98.19 139 ILE A O 1
ATOM 1129 N N . GLN A 1 140 ? 7.164 -10.864 -5.403 1.00 98.00 140 GLN A N 1
ATOM 1130 C CA . GLN A 1 140 ? 6.315 -11.773 -6.179 1.00 98.00 140 GLN A CA 1
ATOM 1131 C C . GLN A 1 140 ? 5.822 -11.129 -7.477 1.00 98.00 140 GLN A C 1
ATOM 1133 O O . GLN A 1 140 ? 5.858 -11.764 -8.527 1.00 98.00 140 GLN A O 1
ATOM 1138 N N . HIS A 1 141 ? 5.430 -9.849 -7.438 1.00 98.19 141 HIS A N 1
ATOM 1139 C CA . HIS A 1 141 ? 5.083 -9.105 -8.653 1.00 98.19 141 HIS A CA 1
ATOM 1140 C C . HIS A 1 141 ? 6.242 -9.083 -9.656 1.00 98.19 141 HIS A C 1
ATOM 1142 O O . HIS A 1 141 ? 6.042 -9.353 -10.836 1.00 98.19 141 HIS A O 1
ATOM 1148 N N . CYS A 1 142 ? 7.467 -8.794 -9.207 1.00 97.94 142 CYS A N 1
ATOM 1149 C CA . CYS A 1 142 ? 8.629 -8.749 -10.098 1.00 97.94 142 CYS A CA 1
ATOM 1150 C C . CYS A 1 142 ? 8.978 -10.127 -10.682 1.00 97.94 142 CYS A C 1
ATOM 1152 O O . CYS A 1 142 ? 9.314 -10.216 -11.861 1.00 97.94 142 CYS A O 1
ATOM 1154 N N . GLU A 1 143 ? 8.893 -11.188 -9.878 1.00 97.56 143 GLU A N 1
ATOM 1155 C CA . GLU A 1 143 ? 9.101 -12.570 -10.329 1.00 97.56 143 GLU A CA 1
ATOM 1156 C C . GLU A 1 143 ? 8.060 -12.973 -11.374 1.00 97.56 143 GLU A C 1
ATOM 1158 O O . GLU A 1 143 ? 8.425 -13.457 -12.445 1.00 97.56 143 GLU A O 1
ATOM 1163 N N . PHE A 1 144 ? 6.781 -12.695 -11.103 1.00 97.12 144 PHE A N 1
ATOM 1164 C CA . PHE A 1 144 ? 5.687 -12.959 -12.034 1.00 97.12 144 PHE A CA 1
ATOM 1165 C C . PHE A 1 144 ? 5.901 -12.236 -13.364 1.00 97.12 144 PHE A C 1
ATOM 1167 O O . PHE A 1 144 ? 5.858 -12.862 -14.418 1.00 97.12 144 PHE A O 1
ATOM 1174 N N . ARG A 1 145 ? 6.208 -10.933 -13.319 1.00 96.38 145 ARG A N 1
ATOM 1175 C CA . ARG A 1 145 ? 6.448 -10.112 -14.516 1.00 96.38 145 ARG A CA 1
ATOM 1176 C C . ARG A 1 145 ? 7.563 -10.671 -15.388 1.00 96.38 145 ARG A C 1
ATOM 1178 O O . ARG A 1 145 ? 7.410 -10.727 -16.600 1.00 96.38 145 ARG A O 1
ATOM 1185 N N . LEU A 1 146 ? 8.680 -11.092 -14.798 1.00 96.50 146 LEU A N 1
ATOM 1186 C CA . LEU A 1 146 ? 9.797 -11.663 -15.559 1.00 96.50 146 LEU A CA 1
ATOM 1187 C C . LEU A 1 146 ? 9.480 -13.033 -16.171 1.00 96.50 146 LEU A C 1
ATOM 1189 O O . LEU A 1 146 ? 10.119 -13.409 -17.152 1.00 96.50 146 LEU A O 1
ATOM 1193 N N . ALA A 1 147 ? 8.523 -13.763 -15.600 1.00 95.75 147 ALA A N 1
ATOM 1194 C CA . ALA A 1 147 ? 8.084 -15.065 -16.087 1.00 95.75 147 ALA A CA 1
ATOM 1195 C C . ALA A 1 147 ? 6.978 -14.986 -17.156 1.00 95.75 147 ALA A C 1
ATOM 1197 O O . ALA A 1 147 ? 6.628 -16.016 -17.727 1.00 95.75 147 ALA A O 1
ATOM 1198 N N . GLU A 1 148 ? 6.425 -13.801 -17.438 1.00 94.62 148 GLU A N 1
ATOM 1199 C CA . GLU A 1 148 ? 5.415 -13.625 -18.486 1.00 94.62 148 GLU A CA 1
ATOM 1200 C C . GLU A 1 148 ? 5.965 -13.969 -19.878 1.00 94.62 148 GLU A C 1
ATOM 1202 O O . GLU A 1 148 ? 7.135 -13.729 -20.181 1.00 94.62 148 GLU A O 1
ATOM 1207 N N . ASP A 1 149 ? 5.084 -14.412 -20.780 1.00 93.88 149 ASP A N 1
ATOM 1208 C CA . ASP A 1 149 ? 5.434 -14.759 -22.169 1.00 93.88 149 ASP A CA 1
ATOM 1209 C C . ASP A 1 149 ? 6.083 -13.600 -22.943 1.00 93.88 149 ASP A C 1
ATOM 1211 O O . ASP A 1 149 ? 6.855 -13.808 -23.876 1.00 93.88 149 ASP A O 1
ATOM 1215 N N . THR A 1 150 ? 5.796 -12.357 -22.542 1.00 91.12 150 THR A N 1
ATOM 1216 C CA . THR A 1 150 ? 6.408 -11.155 -23.133 1.00 91.12 150 THR A CA 1
ATOM 1217 C C . THR A 1 150 ? 7.878 -10.963 -22.750 1.00 91.12 150 THR A C 1
ATOM 1219 O O . THR A 1 150 ? 8.551 -10.132 -23.363 1.00 91.12 150 THR A O 1
ATOM 1222 N N . GLN A 1 151 ? 8.372 -11.713 -21.757 1.00 90.50 151 GLN A N 1
ATOM 1223 C CA . GLN A 1 151 ? 9.749 -11.714 -21.253 1.00 90.50 151 GLN A CA 1
ATOM 1224 C C . GLN A 1 151 ? 10.325 -10.298 -21.074 1.00 90.50 151 GLN A C 1
ATOM 1226 O O . GLN A 1 151 ? 11.332 -9.933 -21.696 1.00 90.50 151 GLN A O 1
ATOM 1231 N N . PRO A 1 152 ? 9.687 -9.450 -20.245 1.00 93.12 152 PRO A N 1
ATOM 1232 C CA . PRO A 1 152 ? 10.163 -8.096 -20.032 1.00 93.12 152 PRO A CA 1
ATOM 1233 C C . PRO A 1 152 ? 11.561 -8.117 -19.410 1.00 93.12 152 PRO A C 1
ATOM 1235 O O . PRO A 1 152 ? 11.897 -8.949 -18.574 1.00 93.12 152 PRO A O 1
ATOM 1238 N N . THR A 1 153 ? 12.400 -7.155 -19.788 1.00 93.94 153 THR A N 1
ATOM 1239 C CA . THR A 1 153 ? 13.733 -7.045 -19.184 1.00 93.94 153 THR A CA 1
ATOM 1240 C C . THR A 1 153 ? 13.640 -6.592 -17.718 1.00 93.94 153 THR A C 1
ATOM 1242 O O . THR A 1 153 ? 12.722 -5.841 -17.373 1.00 93.94 153 THR A O 1
ATOM 1245 N N . PRO A 1 154 ? 14.637 -6.893 -16.863 1.00 94.56 154 PRO A N 1
ATOM 1246 C CA . PRO A 1 154 ? 14.710 -6.336 -15.506 1.00 94.56 154 PRO A CA 1
ATOM 1247 C C . PRO A 1 154 ? 14.698 -4.798 -15.463 1.00 94.56 154 PRO A C 1
ATOM 1249 O O . PRO A 1 154 ? 14.303 -4.197 -14.465 1.00 94.56 154 PRO A O 1
ATOM 1252 N N . GLN A 1 155 ? 15.113 -4.132 -16.547 1.00 93.06 155 GLN A N 1
ATOM 1253 C CA . GLN A 1 155 ? 14.982 -2.682 -16.688 1.00 93.06 155 GLN A CA 1
ATOM 1254 C C . GLN A 1 155 ? 13.520 -2.255 -16.874 1.00 93.06 155 GLN A C 1
ATOM 1256 O O . GLN A 1 155 ? 13.101 -1.241 -16.319 1.00 93.06 155 GLN A O 1
ATOM 1261 N N . THR A 1 156 ? 12.742 -3.023 -17.635 1.00 93.25 156 THR A N 1
ATOM 1262 C CA . THR A 1 156 ? 11.305 -2.797 -17.805 1.00 93.25 156 THR A CA 1
ATOM 1263 C C . THR A 1 156 ? 10.580 -2.971 -16.473 1.00 93.25 156 THR A C 1
ATOM 1265 O O . THR A 1 156 ? 9.854 -2.071 -16.066 1.00 93.25 156 THR A O 1
ATOM 1268 N N . VAL A 1 157 ? 10.849 -4.057 -15.741 1.00 96.62 157 VAL A N 1
ATOM 1269 C CA . VAL A 1 157 ? 10.244 -4.322 -14.419 1.00 96.62 157 VAL A CA 1
ATO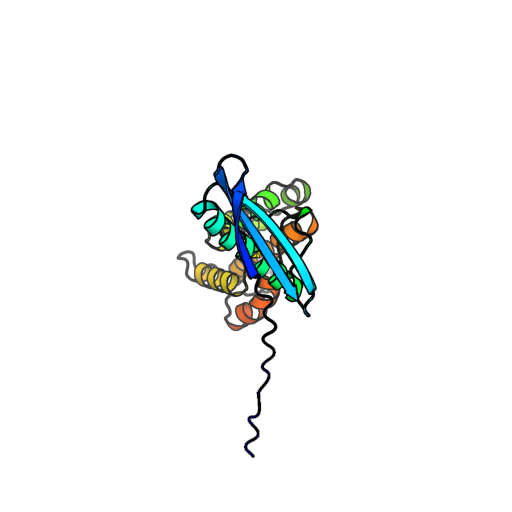M 1270 C C . VAL A 1 157 ? 10.642 -3.263 -13.381 1.00 96.62 157 VAL A C 1
ATOM 1272 O O . VAL A 1 157 ? 9.852 -2.892 -12.516 1.00 96.62 157 VAL A O 1
ATOM 1275 N N . TYR A 1 158 ? 11.835 -2.673 -13.496 1.00 96.81 158 TYR A N 1
ATOM 1276 C CA . TYR A 1 158 ? 12.239 -1.548 -12.647 1.00 96.81 158 TYR A CA 1
ATOM 1277 C C . TYR A 1 158 ? 11.327 -0.310 -12.792 1.00 96.81 158 TYR A C 1
ATOM 1279 O O . TYR A 1 158 ? 11.173 0.463 -11.836 1.00 96.81 158 TYR A O 1
ATOM 1287 N N . HIS A 1 159 ? 10.688 -0.108 -13.951 1.00 96.69 159 HIS A N 1
ATOM 1288 C CA . HIS A 1 159 ? 9.699 0.960 -14.120 1.00 96.69 159 HIS A CA 1
ATOM 1289 C C . HIS A 1 159 ? 8.459 0.727 -13.255 1.00 96.69 159 HIS A C 1
ATOM 1291 O O . HIS A 1 159 ? 8.024 1.663 -12.585 1.00 96.69 159 HIS A O 1
ATOM 1297 N N . ASP A 1 160 ? 7.956 -0.507 -13.185 1.00 97.19 160 ASP A N 1
ATOM 1298 C CA . ASP A 1 160 ? 6.832 -0.881 -12.321 1.00 97.19 160 ASP A CA 1
ATOM 1299 C C . ASP A 1 160 ? 7.116 -0.476 -10.865 1.00 97.19 160 ASP A C 1
ATOM 1301 O O . ASP A 1 160 ? 6.350 0.266 -10.247 1.00 97.19 160 ASP A O 1
ATOM 1305 N N . VAL A 1 161 ? 8.281 -0.884 -10.349 1.00 97.56 161 VAL A N 1
ATOM 1306 C CA . VAL A 1 161 ? 8.715 -0.636 -8.964 1.00 97.56 161 VAL A CA 1
ATOM 1307 C C . VAL A 1 161 ? 8.812 0.862 -8.654 1.00 97.56 161 VAL A C 1
ATOM 1309 O O . VAL A 1 161 ? 8.274 1.350 -7.655 1.00 97.56 161 VAL A O 1
ATOM 1312 N N . THR A 1 162 ? 9.496 1.618 -9.515 1.00 96.81 162 THR A N 1
ATOM 1313 C CA . THR A 1 162 ? 9.772 3.045 -9.278 1.00 96.81 162 THR A CA 1
ATOM 1314 C C . THR A 1 162 ? 8.539 3.930 -9.444 1.00 96.81 162 THR A C 1
ATOM 1316 O O . THR A 1 162 ? 8.347 4.896 -8.691 1.00 96.81 162 THR A O 1
ATOM 1319 N N . TYR A 1 163 ? 7.674 3.612 -10.406 1.00 97.75 163 TYR A N 1
ATOM 1320 C CA . TYR A 1 163 ? 6.437 4.354 -10.617 1.00 97.75 163 TYR A CA 1
ATOM 1321 C C . TYR A 1 163 ? 5.409 4.043 -9.540 1.00 97.75 163 TYR A C 1
ATOM 1323 O O . TYR A 1 163 ? 4.791 4.986 -9.042 1.00 97.75 163 TYR A O 1
ATOM 1331 N N . LEU A 1 164 ? 5.315 2.790 -9.087 1.00 98.06 164 LEU A N 1
ATOM 1332 C CA . LEU A 1 164 ? 4.475 2.436 -7.949 1.00 98.06 164 LEU A CA 1
ATOM 1333 C C . LEU A 1 164 ? 4.900 3.193 -6.681 1.00 98.06 164 LEU A C 1
ATOM 1335 O O . LEU A 1 164 ? 4.053 3.786 -6.018 1.00 98.06 164 LEU A O 1
ATOM 1339 N N . ARG A 1 165 ? 6.207 3.305 -6.392 1.00 97.69 165 ARG A N 1
ATOM 1340 C CA . ARG A 1 165 ? 6.697 4.128 -5.265 1.00 97.69 165 ARG A CA 1
ATOM 1341 C C . ARG A 1 165 ? 6.225 5.581 -5.360 1.00 97.69 165 ARG A C 1
ATOM 1343 O O . ARG A 1 165 ? 5.827 6.173 -4.361 1.00 97.69 165 ARG A O 1
ATOM 1350 N N . SER A 1 166 ? 6.266 6.155 -6.565 1.00 96.62 166 SER A N 1
ATOM 1351 C CA . SER A 1 166 ? 5.832 7.538 -6.807 1.00 96.62 166 SER A CA 1
ATOM 1352 C C . SER A 1 166 ? 4.334 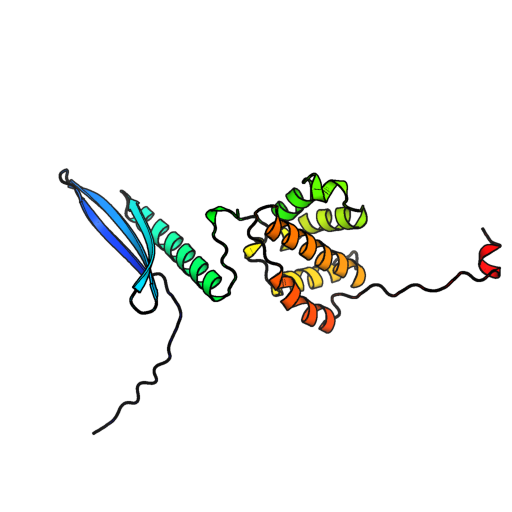7.723 -6.542 1.00 96.62 166 SER A C 1
ATOM 1354 O O . SER A 1 166 ? 3.930 8.738 -5.979 1.00 96.62 166 SER A O 1
ATOM 1356 N N . VAL A 1 167 ? 3.524 6.738 -6.934 1.00 97.69 167 VAL A N 1
ATOM 1357 C CA . VAL A 1 167 ? 2.076 6.701 -6.684 1.00 97.69 167 VAL A CA 1
ATOM 1358 C C . VAL A 1 167 ? 1.791 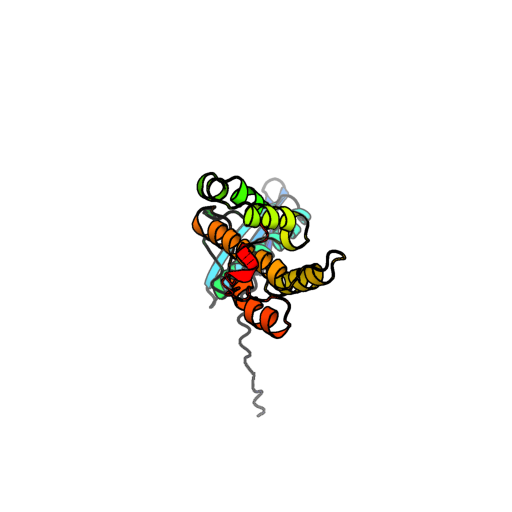6.608 -5.182 1.00 97.69 167 VAL A C 1
ATOM 1360 O O . VAL A 1 167 ? 1.032 7.415 -4.649 1.00 97.69 167 VAL A O 1
ATOM 1363 N N . MET A 1 168 ? 2.471 5.699 -4.479 1.00 96.56 168 MET A N 1
ATOM 1364 C CA . MET A 1 168 ? 2.344 5.523 -3.027 1.00 96.56 168 MET A CA 1
ATOM 1365 C C . MET A 1 168 ? 2.727 6.790 -2.255 1.00 96.56 168 MET A C 1
ATOM 1367 O O . MET A 1 168 ? 2.040 7.176 -1.309 1.00 96.56 168 MET A O 1
ATOM 1371 N N . GLN A 1 169 ? 3.776 7.490 -2.697 1.00 95.12 169 GLN A N 1
ATOM 1372 C CA . GLN A 1 169 ? 4.180 8.770 -2.118 1.00 95.12 169 GLN A CA 1
ATOM 1373 C C . GLN A 1 169 ? 3.106 9.853 -2.298 1.00 95.12 169 GLN A C 1
ATOM 1375 O O . GLN A 1 169 ? 2.802 10.569 -1.349 1.00 95.12 169 GLN A O 1
ATOM 1380 N N . ALA A 1 170 ? 2.508 9.971 -3.487 1.00 94.50 170 ALA A N 1
ATOM 1381 C CA . ALA A 1 170 ? 1.419 10.920 -3.727 1.00 94.50 170 ALA A CA 1
ATOM 1382 C C . ALA A 1 170 ? 0.179 10.601 -2.874 1.00 94.50 170 ALA A C 1
ATOM 1384 O O . ALA A 1 170 ? -0.397 11.513 -2.269 1.00 94.50 170 ALA A O 1
ATOM 1385 N N . GLY A 1 171 ? -0.148 9.307 -2.758 1.00 93.12 171 GLY A N 1
ATOM 1386 C CA . GLY A 1 171 ? -1.140 8.755 -1.832 1.00 93.12 171 GLY A CA 1
ATOM 1387 C C . GLY A 1 171 ? -0.960 9.290 -0.415 1.00 93.12 171 GLY A C 1
ATOM 1388 O O . GLY A 1 171 ? -1.846 9.937 0.147 1.00 93.12 171 GLY A O 1
ATOM 1389 N N . ALA A 1 172 ? 0.250 9.094 0.105 1.00 89.19 172 ALA A N 1
ATOM 1390 C CA . ALA A 1 172 ? 0.640 9.463 1.455 1.00 89.19 172 ALA A CA 1
ATOM 1391 C C . ALA A 1 172 ? 0.754 10.980 1.693 1.00 89.19 172 ALA A C 1
ATOM 1393 O O . ALA A 1 172 ? 0.773 11.396 2.851 1.00 89.19 172 ALA A O 1
ATOM 1394 N N . THR A 1 173 ? 0.892 11.804 0.651 1.00 88.75 173 THR A N 1
ATOM 1395 C CA . THR A 1 173 ? 1.162 13.242 0.801 1.00 88.75 173 THR A CA 1
ATOM 1396 C C . THR A 1 173 ? -0.090 14.096 0.645 1.00 88.75 173 THR A C 1
ATOM 1398 O O . THR A 1 173 ? -0.408 14.864 1.549 1.00 88.75 173 THR A O 1
ATOM 1401 N N . PHE A 1 174 ? -0.788 14.004 -0.488 1.00 87.88 174 PHE A N 1
ATOM 1402 C CA . PHE A 1 174 ? -1.856 14.962 -0.812 1.00 87.88 174 PHE A CA 1
ATOM 1403 C C . PHE A 1 174 ? -3.142 14.324 -1.334 1.00 87.88 174 PHE A C 1
ATOM 1405 O O . PHE A 1 174 ? -4.166 14.997 -1.324 1.00 87.88 174 PHE A O 1
ATOM 1412 N N . LEU A 1 175 ? -3.123 13.049 -1.739 1.00 89.94 175 LEU A N 1
ATOM 1413 C CA . LEU A 1 175 ? -4.354 12.311 -2.061 1.00 89.94 175 LEU A CA 1
ATOM 1414 C C . LEU A 1 175 ? -5.072 11.801 -0.803 1.00 89.94 175 LEU A C 1
ATOM 1416 O O . LEU A 1 175 ? -6.141 11.214 -0.899 1.00 89.94 175 LEU A O 1
ATOM 1420 N N . LYS A 1 176 ? -4.485 12.024 0.384 1.00 88.75 176 LYS A N 1
ATOM 1421 C CA . LYS A 1 176 ? -5.069 11.646 1.677 1.00 88.75 176 LYS A CA 1
ATOM 1422 C C . LYS A 1 176 ? -5.472 10.162 1.709 1.00 88.75 176 LYS A C 1
ATOM 1424 O O . LYS A 1 176 ? -6.496 9.788 2.270 1.00 88.75 176 LYS A O 1
ATOM 1429 N N . ILE A 1 177 ? -4.635 9.307 1.122 1.00 90.62 177 ILE A N 1
ATOM 1430 C CA . ILE A 1 177 ? -4.789 7.851 1.151 1.00 90.62 177 ILE A CA 1
ATOM 1431 C C . ILE A 1 177 ? -3.772 7.264 2.124 1.00 90.62 177 ILE A C 1
ATOM 1433 O O . ILE A 1 177 ? -2.607 7.673 2.152 1.00 90.62 177 ILE A O 1
ATOM 1437 N N . ASN A 1 178 ? -4.212 6.291 2.916 1.00 89.12 178 ASN A N 1
ATOM 1438 C CA . ASN A 1 178 ? -3.358 5.528 3.812 1.00 89.12 178 ASN A CA 1
ATOM 1439 C C . ASN A 1 178 ? -2.414 4.621 3.001 1.00 89.12 178 ASN A C 1
ATOM 1441 O O . ASN A 1 178 ? -2.710 3.461 2.717 1.00 89.12 178 ASN A O 1
ATOM 1445 N N . ALA A 1 179 ? -1.288 5.188 2.570 1.00 91.25 179 ALA A N 1
ATOM 1446 C CA . ALA A 1 179 ? -0.258 4.535 1.775 1.00 91.25 179 ALA A CA 1
ATOM 1447 C C . ALA A 1 179 ? 1.115 4.696 2.442 1.00 91.25 179 ALA A C 1
ATOM 1449 O O . ALA A 1 179 ? 1.391 5.688 3.119 1.00 91.25 179 ALA A O 1
ATOM 1450 N N . SER A 1 180 ? 1.999 3.725 2.217 1.00 87.62 180 SER A N 1
ATOM 1451 C CA . SER A 1 180 ? 3.367 3.717 2.740 1.00 87.62 180 SER A CA 1
ATOM 1452 C C . SER A 1 180 ? 4.359 3.369 1.638 1.00 87.62 180 SER A C 1
ATOM 1454 O O . SER A 1 180 ? 4.066 2.538 0.790 1.00 87.62 180 SER A O 1
ATOM 1456 N N . THR A 1 181 ? 5.549 3.968 1.653 1.00 93.62 181 THR A N 1
ATOM 1457 C CA . THR A 1 181 ? 6.660 3.630 0.743 1.00 93.62 181 THR A CA 1
ATOM 1458 C C . THR A 1 181 ? 7.633 2.612 1.344 1.00 93.62 181 THR A C 1
ATOM 1460 O O . THR A 1 181 ? 8.587 2.211 0.683 1.00 93.62 181 THR A O 1
ATOM 1463 N N . ARG A 1 182 ? 7.385 2.141 2.572 1.00 90.88 182 ARG A N 1
ATOM 1464 C CA . ARG A 1 182 ? 8.282 1.233 3.304 1.00 90.88 182 ARG A CA 1
ATOM 1465 C C . ARG A 1 182 ? 8.522 -0.097 2.584 1.00 90.88 182 ARG A C 1
ATOM 1467 O O . ARG A 1 182 ? 9.656 -0.560 2.539 1.00 90.88 182 ARG A O 1
ATOM 1474 N N . TYR A 1 183 ? 7.478 -0.671 1.981 1.00 94.50 183 TYR A N 1
ATOM 1475 C CA . TYR A 1 183 ? 7.571 -1.914 1.203 1.00 94.50 183 TYR A CA 1
ATOM 1476 C C . TYR A 1 183 ? 8.656 -1.836 0.122 1.00 94.50 183 TYR A C 1
ATOM 1478 O O . TYR A 1 183 ? 9.370 -2.803 -0.127 1.00 94.50 183 TYR A O 1
ATOM 1486 N N . HIS A 1 184 ? 8.800 -0.662 -0.497 1.00 96.25 184 HIS A N 1
ATOM 1487 C CA . HIS A 1 184 ? 9.780 -0.422 -1.539 1.00 96.25 184 HIS A CA 1
ATOM 1488 C C . HIS A 1 184 ? 11.191 -0.427 -0.948 1.00 96.25 184 HIS A C 1
ATOM 1490 O O . HIS A 1 184 ? 12.066 -1.127 -1.449 1.00 96.25 184 HIS A O 1
ATOM 1496 N N . ASP A 1 185 ? 11.415 0.323 0.130 1.00 93.56 185 ASP A N 1
ATOM 1497 C CA . ASP A 1 185 ? 12.741 0.441 0.742 1.00 93.56 185 ASP A CA 1
ATOM 1498 C C . ASP A 1 185 ? 13.242 -0.910 1.290 1.00 93.56 185 ASP A C 1
ATOM 1500 O O . ASP A 1 185 ? 14.430 -1.216 1.189 1.00 93.56 185 ASP A O 1
ATOM 1504 N N . GLU A 1 186 ? 12.331 -1.756 1.779 1.00 94.12 186 GLU A N 1
ATOM 1505 C CA . GLU A 1 186 ? 12.630 -3.121 2.228 1.00 94.12 186 GLU A CA 1
ATOM 1506 C C . GLU A 1 186 ? 12.887 -4.105 1.072 1.00 94.12 186 GLU A C 1
ATOM 1508 O O . GLU A 1 186 ? 13.751 -4.977 1.186 1.00 94.12 186 GLU A O 1
ATOM 1513 N N . ALA A 1 187 ? 12.174 -3.975 -0.051 1.00 96.75 187 ALA A N 1
ATOM 1514 C CA . ALA A 1 187 ? 12.288 -4.902 -1.179 1.00 96.75 187 ALA A CA 1
ATOM 1515 C C . ALA A 1 187 ? 13.524 -4.653 -2.054 1.00 96.75 187 ALA A C 1
ATOM 1517 O O . ALA A 1 187 ? 14.128 -5.609 -2.546 1.00 96.75 187 ALA A O 1
ATOM 1518 N N . ILE A 1 188 ? 13.914 -3.389 -2.268 1.00 96.50 188 ILE A N 1
ATOM 1519 C CA . ILE A 1 188 ? 14.960 -3.014 -3.238 1.00 96.50 188 ILE A CA 1
ATOM 1520 C C . ILE A 1 188 ? 16.267 -3.814 -3.084 1.00 96.50 188 ILE A C 1
ATOM 1522 O O . ILE A 1 188 ? 16.758 -4.312 -4.102 1.00 96.50 188 ILE A O 1
ATOM 1526 N N . PRO A 1 189 ? 16.837 -4.002 -1.875 1.00 96.38 189 PRO A N 1
ATOM 1527 C CA . PRO A 1 189 ? 18.060 -4.788 -1.718 1.00 96.38 189 PRO A CA 1
ATOM 1528 C C . PRO A 1 189 ? 17.918 -6.231 -2.223 1.00 96.38 189 PRO A C 1
ATOM 1530 O O . PRO A 1 189 ? 18.830 -6.747 -2.870 1.00 96.38 189 PRO A O 1
ATOM 1533 N N . GLN A 1 190 ? 16.771 -6.869 -1.971 1.00 97.12 190 GLN A N 1
ATOM 1534 C CA . GLN A 1 190 ? 16.504 -8.239 -2.419 1.00 97.12 190 GLN A CA 1
ATOM 1535 C C . GLN A 1 190 ? 16.244 -8.297 -3.923 1.00 97.12 190 GLN A C 1
ATOM 1537 O O . GLN A 1 190 ? 16.818 -9.144 -4.600 1.00 97.12 190 GLN A O 1
ATOM 1542 N N . LEU A 1 191 ? 15.468 -7.356 -4.468 1.00 97.06 191 LEU A N 1
ATOM 1543 C CA . LEU A 1 191 ? 15.195 -7.270 -5.906 1.00 97.06 191 LEU A CA 1
ATOM 1544 C C . LEU A 1 191 ? 16.489 -7.137 -6.728 1.00 97.06 191 LEU A C 1
ATOM 1546 O O . LEU A 1 191 ? 16.631 -7.777 -7.769 1.00 97.06 191 LEU A O 1
ATOM 1550 N N . ILE A 1 192 ? 17.456 -6.344 -6.249 1.00 95.62 192 ILE A N 1
ATOM 1551 C CA . ILE A 1 192 ? 18.780 -6.214 -6.880 1.00 95.62 192 ILE A CA 1
ATOM 1552 C C . ILE A 1 192 ? 19.585 -7.508 -6.725 1.00 95.62 192 ILE A C 1
ATOM 1554 O O . ILE A 1 192 ? 20.160 -7.993 -7.700 1.00 95.62 192 ILE A O 1
ATOM 1558 N N . LYS A 1 193 ? 19.623 -8.084 -5.515 1.00 95.12 193 LYS A N 1
ATOM 1559 C CA . LYS A 1 193 ? 20.366 -9.321 -5.223 1.00 95.12 193 LYS A CA 1
ATOM 1560 C C . LYS A 1 193 ? 19.895 -10.493 -6.089 1.00 95.12 193 LYS A C 1
ATOM 1562 O O . LYS A 1 193 ? 20.722 -11.249 -6.591 1.00 95.12 193 LYS A O 1
ATOM 1567 N N . LEU A 1 194 ? 18.585 -10.609 -6.285 1.00 94.81 194 LEU A N 1
ATOM 1568 C CA . LEU A 1 194 ? 17.938 -11.627 -7.113 1.00 94.81 194 LEU A CA 1
ATOM 1569 C C . LEU A 1 194 ? 17.946 -11.279 -8.611 1.00 94.81 194 LEU A C 1
ATOM 1571 O O . LEU A 1 194 ? 17.481 -12.073 -9.420 1.00 94.81 194 LEU A O 1
ATOM 1575 N N . LYS A 1 195 ? 18.491 -10.115 -8.998 1.00 94.44 195 LYS A N 1
ATOM 1576 C CA . LYS A 1 195 ? 18.525 -9.605 -10.382 1.00 94.44 195 LYS A CA 1
ATOM 1577 C C . LYS A 1 195 ? 17.139 -9.466 -11.027 1.00 94.44 195 LYS A C 1
ATOM 1579 O O . LYS A 1 195 ? 17.025 -9.484 -12.250 1.00 94.44 195 LYS A O 1
ATOM 1584 N N . LEU A 1 196 ? 16.104 -9.271 -10.209 1.00 95.44 196 LEU A N 1
ATOM 1585 C CA . LEU A 1 196 ? 14.729 -9.075 -10.672 1.00 95.44 196 LEU A CA 1
ATOM 1586 C C . LEU A 1 196 ? 14.522 -7.677 -11.271 1.00 95.44 196 LEU A C 1
ATOM 1588 O O . LEU A 1 196 ? 13.647 -7.464 -12.105 1.00 95.44 196 LEU A O 1
ATOM 1592 N N . ILE A 1 197 ? 15.361 -6.720 -10.870 1.00 95.38 197 ILE A N 1
ATOM 1593 C CA . ILE A 1 197 ? 15.394 -5.368 -11.430 1.00 95.38 197 ILE A CA 1
ATOM 1594 C C . ILE A 1 197 ? 16.807 -4.975 -11.857 1.00 95.38 197 ILE A C 1
ATOM 1596 O O . ILE A 1 197 ? 17.799 -5.400 -11.263 1.00 95.38 197 ILE A O 1
ATOM 1600 N N . ALA A 1 198 ? 16.900 -4.091 -12.850 1.00 90.69 198 ALA A N 1
ATOM 1601 C CA . ALA A 1 198 ? 18.158 -3.475 -13.261 1.00 90.69 198 ALA A CA 1
ATOM 1602 C C . ALA A 1 198 ? 17.966 -1.999 -13.626 1.00 90.69 198 ALA A C 1
ATOM 1604 O O . ALA A 1 198 ? 16.934 -1.600 -14.161 1.00 90.69 198 ALA A O 1
ATOM 1605 N N . ARG A 1 199 ? 18.984 -1.167 -13.375 1.00 81.44 199 ARG A N 1
ATOM 1606 C CA . ARG A 1 199 ? 18.987 0.215 -13.879 1.00 81.44 199 ARG A CA 1
ATOM 1607 C C . ARG A 1 199 ? 19.388 0.238 -15.350 1.00 81.44 199 ARG A C 1
ATOM 1609 O O . ARG A 1 199 ? 20.179 -0.585 -15.798 1.00 81.44 199 ARG A O 1
ATOM 1616 N N . SER A 1 200 ? 18.871 1.218 -16.090 1.00 71.25 200 SER A N 1
ATOM 1617 C CA . SER A 1 200 ? 19.232 1.414 -17.494 1.00 71.25 200 SER A CA 1
ATOM 1618 C C . SER A 1 200 ? 20.732 1.665 -17.652 1.00 71.25 200 SER A C 1
ATOM 1620 O O . SER A 1 200 ? 21.273 2.573 -17.013 1.00 71.25 200 SER A O 1
ATOM 1622 N N . ASN A 1 201 ? 21.385 0.938 -18.556 1.00 65.38 201 ASN A N 1
ATOM 1623 C CA . ASN A 1 201 ? 22.757 1.250 -18.945 1.00 65.38 201 ASN A CA 1
ATOM 1624 C C . ASN A 1 201 ? 22.803 2.577 -19.715 1.00 65.38 201 ASN A C 1
ATOM 1626 O O . ASN A 1 201 ? 21.989 2.829 -20.608 1.00 65.38 201 ASN A O 1
ATOM 1630 N N . LYS A 1 202 ? 23.775 3.433 -19.380 1.00 57.31 202 LYS A N 1
ATOM 1631 C CA . LYS A 1 202 ? 24.005 4.703 -20.077 1.00 57.31 202 LYS A CA 1
ATOM 1632 C C . LYS A 1 202 ? 24.480 4.381 -21.500 1.00 57.31 202 LYS A C 1
ATOM 1634 O O . LYS A 1 202 ? 25.606 3.933 -21.692 1.00 57.31 202 LYS A O 1
ATOM 1639 N N . ARG A 1 203 ? 23.626 4.581 -22.507 1.00 61.44 203 ARG A N 1
ATOM 1640 C CA . ARG A 1 203 ? 24.029 4.463 -23.916 1.00 61.44 203 ARG A CA 1
ATOM 1641 C C . ARG A 1 203 ? 24.803 5.720 -24.298 1.00 61.44 203 ARG A C 1
ATOM 1643 O O . ARG A 1 203 ? 24.211 6.731 -24.655 1.00 61.44 203 ARG A O 1
ATOM 1650 N N . SER A 1 204 ? 26.124 5.676 -24.189 1.00 59.44 204 SER A N 1
ATOM 1651 C CA . SER A 1 204 ? 27.006 6.725 -24.703 1.00 59.44 204 SER A CA 1
ATOM 1652 C C . SER A 1 204 ? 27.849 6.169 -25.839 1.00 59.44 204 SER A C 1
ATOM 1654 O O . SER A 1 204 ? 29.023 5.857 -25.666 1.00 59.44 204 SER A O 1
ATOM 1656 N N . ARG A 1 205 ? 27.249 6.068 -27.023 1.00 72.56 205 ARG A N 1
ATOM 1657 C CA . ARG A 1 205 ? 28.017 6.064 -28.265 1.00 72.56 205 ARG A CA 1
ATOM 1658 C C . ARG A 1 205 ? 27.504 7.214 -29.112 1.00 72.56 205 ARG A C 1
ATOM 1660 O O . ARG A 1 205 ? 26.335 7.230 -29.482 1.00 72.56 205 ARG A O 1
ATOM 1667 N N . ARG A 1 206 ? 28.365 8.198 -29.368 1.00 70.19 206 ARG A N 1
ATOM 1668 C CA . ARG A 1 206 ? 28.120 9.151 -30.453 1.00 70.19 206 ARG A CA 1
ATOM 1669 C C . ARG A 1 206 ? 28.289 8.374 -31.763 1.00 70.19 206 ARG A C 1
ATOM 1671 O O . ARG A 1 206 ? 29.308 7.688 -31.880 1.00 70.19 206 ARG A O 1
ATOM 1678 N N . PRO A 1 207 ? 27.331 8.432 -32.703 1.00 73.00 207 PRO A N 1
ATOM 1679 C CA . PRO A 1 207 ? 27.543 7.885 -34.035 1.00 73.00 207 PRO A CA 1
ATOM 1680 C C . PRO A 1 207 ? 28.824 8.474 -34.631 1.00 73.00 207 PRO A C 1
ATOM 1682 O O . PRO A 1 207 ? 29.091 9.671 -34.471 1.00 73.00 207 PRO A O 1
ATOM 1685 N N . LYS A 1 208 ? 29.651 7.638 -35.260 1.00 69.25 208 LYS A N 1
ATOM 1686 C CA . LYS A 1 208 ? 30.827 8.124 -35.999 1.00 69.25 208 LYS A CA 1
ATOM 1687 C C . LYS A 1 208 ? 30.357 8.787 -37.298 1.00 69.25 208 LYS A C 1
ATOM 1689 O O . LYS A 1 208 ? 29.286 8.453 -37.793 1.00 69.25 208 LYS A O 1
ATOM 1694 N N . LYS A 1 209 ? 31.156 9.696 -37.876 1.00 69.62 209 LYS A N 1
ATOM 1695 C CA . LYS A 1 209 ? 30.823 10.373 -39.151 1.00 69.62 209 LYS A CA 1
ATOM 1696 C C . LYS A 1 209 ? 30.446 9.385 -40.267 1.00 69.62 209 LYS A C 1
ATOM 1698 O O . LYS A 1 209 ? 29.547 9.678 -41.042 1.00 69.62 209 LYS A O 1
ATOM 1703 N N . GLU A 1 210 ? 31.082 8.215 -40.293 1.00 70.81 210 GLU A N 1
ATOM 1704 C CA . GLU A 1 210 ? 30.812 7.131 -41.250 1.00 70.81 210 GLU A CA 1
ATOM 1705 C C . GLU A 1 210 ? 29.379 6.569 -41.164 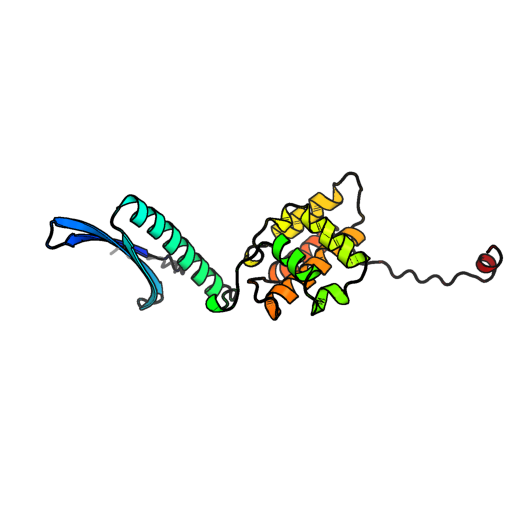1.00 70.81 210 GLU A C 1
ATOM 1707 O O . GLU A 1 210 ? 28.851 6.085 -42.156 1.00 70.81 210 GLU A O 1
ATOM 1712 N N . GLU A 1 211 ? 28.726 6.652 -40.002 1.00 65.25 211 GLU A N 1
ATOM 1713 C CA . GLU A 1 211 ? 27.372 6.118 -39.771 1.00 65.25 211 GLU A CA 1
ATOM 1714 C C . GLU A 1 211 ? 26.269 7.152 -40.043 1.00 65.25 211 GLU A C 1
ATOM 1716 O O . GLU A 1 211 ? 25.091 6.809 -40.047 1.00 65.25 211 GLU A O 1
ATOM 1721 N N . ILE A 1 212 ? 26.645 8.420 -40.244 1.00 69.25 212 ILE A N 1
ATOM 1722 C CA . ILE A 1 212 ? 25.719 9.535 -40.502 1.00 69.25 212 ILE A CA 1
ATOM 1723 C C . ILE A 1 212 ? 25.457 9.691 -42.012 1.00 69.25 212 ILE A C 1
ATOM 1725 O O . ILE A 1 212 ? 24.435 10.243 -42.395 1.00 69.25 212 ILE A O 1
ATOM 1729 N N . GLY A 1 213 ? 26.345 9.181 -42.873 1.00 62.81 213 GLY A N 1
ATOM 1730 C CA . GLY A 1 213 ? 26.246 9.312 -44.334 1.00 62.81 213 GLY A CA 1
ATOM 1731 C C . GLY A 1 213 ? 25.304 8.328 -45.042 1.00 62.81 213 GLY A C 1
ATOM 1732 O O . GLY A 1 213 ? 25.258 8.343 -46.266 1.00 62.81 213 GLY A O 1
ATOM 1733 N N . PHE A 1 214 ? 24.593 7.468 -44.305 1.00 57.19 214 PHE A N 1
ATOM 1734 C CA . PHE A 1 214 ? 23.657 6.470 -44.852 1.00 57.19 214 PHE A CA 1
ATOM 1735 C C . PHE A 1 214 ? 22.182 6.741 -44.489 1.00 57.19 214 PHE A C 1
ATOM 1737 O O . PHE A 1 214 ? 21.347 5.847 -44.625 1.00 57.19 214 PHE A O 1
ATOM 1744 N N . LEU A 1 215 ? 21.862 7.951 -44.020 1.00 49.66 215 LEU A N 1
ATOM 1745 C CA . LEU A 1 215 ? 20.492 8.455 -43.841 1.00 49.66 215 LEU A CA 1
ATOM 1746 C C . LEU A 1 215 ? 20.177 9.487 -44.923 1.00 49.66 215 LEU A C 1
ATOM 1748 O O . LEU A 1 215 ? 19.012 9.498 -45.373 1.00 49.66 215 LEU A O 1
#

Sequence (215 aa):
MYSAFKVSLKDTSSMASINIEERVGKSGAVSYRVRVRVTERKKIIDKLEQTFDNRRDAEKWAIKAQKELTHKHDDIKRGLYRETSEFRDATVGELIREYLENPRTGSTIGRTKEYVLRALLNYDIALVTASRLTANDLIQHCEFRLAEDTQPTPQTVYHDVTYLRSVMQAGATFLKINASTRYHDEAIPQLIKLKLIARSNKRSRRPKKEEIGFL

Radius of gyration: 25.73 Å; chains: 1; bounding box: 70×42×95 Å

Foldseek 3Di:
DDDDDDPDPPPPQQQWDKDWDWDQDPVRQIKIKIKIFGDDPNDTPDIDIDMGSDPVVSVVVRVVVRVVVSVQVVCVVVVLDDPCPQAAKDFLLVLLVCQCPPPVRVVPDDPLLNVLSVVVNPDPSRVHIQLRDALVNLVVVLVVVCPDPVNDALASSVSNLVSSLVSLVCSVPPVRHSHDSVRSVVNVVVCVVVVSHDHDDPPDDDDDPVRVVPD

Secondary structure (DSSP, 8-state):
--------------PPEEEEEEEE-TTS-EEEEEEEEEEETTEEEEEEEEEESSHHHHHHHHHHHHHHHHHHHHHHHTT----TTS-B--BHHHHHHHHHH-HHHHTT--HHHHHHHHHHTTSGGGGSBGGG--HHHHHHHHHHHHHSTT---HHHHHHHHHHHHHHHHHHHHTS-B---SHHHHHHHHHHHHTTS--PPP----PPPHHHHTT-

pLDDT: mean 84.46, std 17.63, range [24.64, 98.44]